Protein AF-A0A9D7E9J9-F1 (afdb_monomer_lite)

Foldseek 3Di:
DCAPAEECEAFAEDLGQNQAHNAYNEYFAEHNGHEPDYHAYCEYFHEHNGYDHHHVDYTDWHDDVTQDADEDVDPDDPDNYHYPFFDADDPPGFRKDKDKWKDWAAQDAQDKDWTWPPDAPVFWPDKWKWWDQDPPDDTHGAPDDPDFQCHWDWDDDRTTIMIGRHHPGNNSRRRTMMIMMTMGGD

pLDDT: mean 93.89, std 7.76, range [50.25, 98.62]

Sequence (186 aa):
MGNTTGTNNTCVGAGAGYNNGAGANNTFIGHSAGNTAVGLTNATAIGYQAQVTASNSMALGGAGANAVNVGIGTSAPQAELEVNGFTMLGSDAPRIKMKKLTGTTAAADGGFSSVPHGLAMAKILAVSVLVEASAGNNWIPPNFSWVAGWQYTYTLNNANITVYNLPGVSAGVLSKPIKILVTYEE

Structure (mmCIF, N/CA/C/O backbone):
data_AF-A0A9D7E9J9-F1
#
_entry.id   AF-A0A9D7E9J9-F1
#
loop_
_atom_site.group_PDB
_atom_site.id
_atom_site.type_symbol
_atom_site.label_atom_id
_atom_site.label_alt_id
_atom_site.label_comp_id
_atom_site.label_asym_id
_atom_site.label_entity_id
_atom_site.label_seq_id
_atom_site.pdbx_PDB_ins_code
_atom_site.Cartn_x
_atom_site.Cartn_y
_atom_site.Cartn_z
_atom_site.occupancy
_atom_site.B_iso_or_equiv
_atom_site.auth_seq_id
_atom_site.auth_comp_id
_atom_site.auth_asym_id
_atom_site.auth_atom_id
_atom_site.pdbx_PDB_model_num
ATOM 1 N N . MET A 1 1 ? 18.053 9.743 -34.863 1.00 50.25 1 MET A N 1
ATOM 2 C CA . MET A 1 1 ? 18.043 8.561 -33.971 1.00 50.25 1 MET A CA 1
ATOM 3 C C . MET A 1 1 ? 19.490 8.143 -33.749 1.00 50.25 1 MET A C 1
ATOM 5 O O . MET A 1 1 ? 20.218 8.095 -34.730 1.00 50.25 1 MET A O 1
ATOM 9 N N . GLY A 1 2 ? 19.921 7.931 -32.502 1.00 52.25 2 GLY A N 1
ATOM 10 C CA . GLY A 1 2 ? 21.328 7.710 -32.119 1.00 52.25 2 GLY A CA 1
ATOM 11 C C . GLY A 1 2 ? 21.701 6.246 -31.848 1.00 52.25 2 GLY A C 1
ATOM 12 O O . GLY A 1 2 ? 22.427 5.971 -30.899 1.00 52.25 2 GLY A O 1
ATOM 13 N N . ASN A 1 3 ? 21.191 5.296 -32.643 1.00 54.12 3 ASN A N 1
ATOM 14 C CA . ASN A 1 3 ? 21.556 3.876 -32.537 1.00 54.12 3 ASN A CA 1
ATOM 15 C C . ASN A 1 3 ? 22.762 3.563 -33.438 1.00 54.12 3 ASN A C 1
ATOM 17 O O . ASN A 1 3 ? 22.615 2.909 -34.466 1.00 54.12 3 ASN A O 1
ATOM 21 N N . THR A 1 4 ? 23.932 4.125 -33.131 1.00 58.88 4 THR A N 1
ATOM 22 C CA . THR A 1 4 ? 25.089 4.064 -34.041 1.00 58.88 4 THR A CA 1
ATOM 23 C C . THR A 1 4 ? 25.884 2.759 -33.943 1.00 58.88 4 THR A C 1
ATOM 25 O O . THR A 1 4 ? 26.551 2.410 -34.912 1.00 58.88 4 THR A O 1
ATOM 28 N N . THR A 1 5 ? 25.787 2.010 -32.834 1.00 69.69 5 THR A N 1
ATOM 29 C CA . THR A 1 5 ? 26.463 0.701 -32.663 1.00 69.69 5 THR A CA 1
ATOM 30 C C . THR A 1 5 ? 25.671 -0.348 -31.862 1.00 69.69 5 THR A C 1
ATOM 32 O O . THR A 1 5 ? 26.064 -1.512 -31.835 1.00 69.69 5 THR A O 1
ATOM 35 N N . GLY A 1 6 ? 24.562 0.030 -31.219 1.00 72.19 6 GLY A N 1
ATOM 36 C CA . GLY A 1 6 ? 23.707 -0.864 -30.435 1.00 72.19 6 GLY A CA 1
ATOM 37 C C . GLY A 1 6 ? 22.800 -1.781 -31.269 1.00 72.19 6 GLY A C 1
ATOM 38 O O . GLY A 1 6 ? 22.341 -1.418 -32.355 1.00 72.19 6 GLY A O 1
ATOM 39 N N . THR A 1 7 ? 22.489 -2.968 -30.741 1.00 85.25 7 THR A N 1
ATOM 40 C CA . THR A 1 7 ? 21.627 -3.970 -31.401 1.00 85.25 7 THR A CA 1
ATOM 41 C C . THR A 1 7 ? 20.330 -4.216 -30.621 1.00 85.25 7 THR A C 1
ATOM 43 O O . THR A 1 7 ? 20.279 -4.044 -29.405 1.00 85.25 7 THR A O 1
ATOM 46 N N . ASN A 1 8 ? 19.262 -4.613 -31.324 1.00 91.75 8 ASN A N 1
ATOM 47 C CA . ASN A 1 8 ? 17.967 -5.017 -30.748 1.00 91.75 8 ASN A CA 1
ATOM 48 C C . ASN A 1 8 ? 17.259 -3.951 -29.887 1.00 91.75 8 ASN A C 1
ATOM 50 O O . ASN A 1 8 ? 16.643 -4.277 -28.875 1.00 91.75 8 ASN A O 1
ATOM 54 N N . ASN A 1 9 ? 17.339 -2.676 -30.276 1.00 92.50 9 ASN A N 1
ATOM 55 C CA . ASN A 1 9 ? 16.667 -1.585 -29.566 1.00 92.50 9 ASN A CA 1
ATOM 56 C C . ASN A 1 9 ? 15.379 -1.154 -30.280 1.00 92.50 9 ASN A C 1
ATOM 58 O O . ASN A 1 9 ? 15.352 -1.066 -31.507 1.00 92.50 9 ASN A O 1
ATOM 62 N N . THR A 1 10 ? 14.342 -0.807 -29.518 1.00 94.19 10 THR A N 1
ATOM 63 C CA . THR A 1 10 ? 13.118 -0.168 -30.028 1.00 94.19 10 THR A CA 1
ATOM 64 C C . THR A 1 10 ? 13.078 1.285 -29.571 1.00 94.19 10 THR A C 1
ATOM 66 O O . THR A 1 10 ? 13.058 1.539 -28.372 1.00 94.19 10 THR A O 1
ATOM 69 N N . CYS A 1 11 ? 13.040 2.240 -30.505 1.00 94.06 11 CYS A N 1
ATOM 70 C CA . CYS A 1 11 ? 13.000 3.675 -30.198 1.00 94.06 11 CYS A CA 1
ATOM 71 C C . CYS A 1 11 ? 11.845 4.354 -30.944 1.00 94.06 11 CYS A C 1
ATOM 73 O O . CYS A 1 11 ? 11.870 4.445 -32.170 1.00 94.06 11 CYS A O 1
ATOM 75 N N . VAL A 1 12 ? 10.849 4.860 -30.215 1.00 95.69 12 VAL A N 1
ATOM 76 C CA . VAL A 1 12 ? 9.654 5.508 -30.776 1.00 95.69 12 VAL A CA 1
ATOM 77 C C . VAL A 1 12 ? 9.448 6.873 -30.125 1.00 95.69 12 VAL A C 1
ATOM 79 O O . VAL A 1 12 ? 9.244 6.967 -28.921 1.00 95.69 12 VAL A O 1
ATOM 82 N N . GLY A 1 13 ? 9.465 7.939 -30.928 1.00 95.88 13 GLY A N 1
ATOM 83 C CA . GLY A 1 13 ? 9.315 9.326 -30.473 1.00 95.88 13 GLY A CA 1
ATOM 84 C C . GLY A 1 13 ? 10.498 10.213 -30.866 1.00 95.88 13 GLY A C 1
ATOM 85 O O . GLY A 1 13 ? 11.616 9.746 -31.083 1.00 95.88 13 GLY A O 1
ATOM 86 N N . ALA A 1 14 ? 10.262 11.521 -30.984 1.00 94.31 14 ALA A N 1
ATOM 87 C CA . ALA A 1 14 ? 11.326 12.475 -31.294 1.00 94.31 14 ALA A CA 1
ATOM 88 C C . ALA A 1 14 ? 12.360 12.515 -30.157 1.00 94.31 14 ALA A C 1
ATOM 90 O O . ALA A 1 14 ? 11.991 12.669 -28.998 1.00 94.31 14 ALA A O 1
ATOM 91 N N . GLY A 1 15 ? 13.645 12.354 -30.484 1.00 90.81 15 GLY A N 1
ATOM 92 C CA . GLY A 1 15 ? 14.729 12.295 -29.494 1.00 90.81 15 GLY A CA 1
ATOM 93 C C . GLY A 1 15 ? 14.834 10.972 -28.723 1.00 90.81 15 GLY A C 1
ATOM 94 O O . GLY A 1 15 ? 15.752 10.829 -27.917 1.00 90.81 15 GLY A O 1
ATOM 95 N N . ALA A 1 16 ? 13.953 9.995 -28.979 1.00 94.12 16 ALA A N 1
ATOM 96 C CA . ALA A 1 16 ? 13.983 8.723 -28.268 1.00 94.12 16 ALA A CA 1
ATOM 97 C C . ALA A 1 16 ? 15.290 7.952 -28.534 1.00 94.12 16 ALA A C 1
ATOM 99 O O . ALA A 1 16 ? 15.714 7.802 -29.686 1.00 94.12 16 ALA A O 1
ATOM 100 N N . GLY A 1 17 ? 15.943 7.478 -27.470 1.00 89.81 17 GLY A N 1
ATOM 101 C CA . GLY A 1 17 ? 17.186 6.702 -27.546 1.00 89.81 17 GLY A CA 1
ATOM 102 C C . GLY A 1 17 ? 18.394 7.458 -28.110 1.00 89.81 17 GLY A C 1
ATOM 103 O O . GLY A 1 17 ? 19.331 6.827 -28.596 1.00 89.81 17 GLY A O 1
ATOM 104 N N . TYR A 1 18 ? 18.388 8.796 -28.087 1.00 87.94 18 TYR A N 1
ATOM 105 C CA . TYR A 1 18 ? 19.481 9.611 -28.636 1.00 87.94 18 TYR A CA 1
ATOM 106 C C . TYR A 1 18 ? 20.851 9.295 -28.003 1.00 87.94 18 TYR A C 1
ATOM 108 O O . TYR A 1 18 ? 21.843 9.217 -28.722 1.00 87.94 18 TYR A O 1
ATOM 116 N N . ASN A 1 19 ? 20.890 9.025 -26.694 1.00 84.19 19 ASN A N 1
ATOM 117 C CA . ASN A 1 19 ? 22.111 8.721 -25.932 1.00 84.19 19 ASN A CA 1
ATOM 118 C C . ASN A 1 19 ? 22.405 7.212 -25.793 1.00 84.19 19 ASN A C 1
ATOM 120 O O . ASN A 1 19 ? 23.216 6.811 -24.956 1.00 84.19 19 ASN A O 1
ATOM 124 N N . ASN A 1 20 ? 21.754 6.345 -26.577 1.00 84.75 20 ASN A N 1
ATOM 125 C CA . ASN A 1 20 ? 21.886 4.897 -26.392 1.00 84.75 20 ASN A CA 1
ATOM 126 C C . ASN A 1 20 ? 23.300 4.375 -26.721 1.00 84.75 20 ASN A C 1
ATOM 128 O O . ASN A 1 20 ? 23.803 3.476 -26.043 1.00 84.75 20 ASN A O 1
ATOM 132 N N . GLY A 1 21 ? 23.964 4.956 -27.728 1.00 85.94 21 GLY A N 1
ATOM 133 C CA . GLY A 1 21 ? 25.303 4.550 -28.165 1.00 85.94 21 GLY A CA 1
ATOM 134 C C . GLY A 1 21 ? 25.371 3.060 -28.524 1.00 85.94 21 GLY A C 1
ATOM 135 O O . GLY A 1 21 ? 24.647 2.607 -29.412 1.00 85.94 21 GLY A O 1
ATOM 136 N N . ALA A 1 22 ? 26.222 2.312 -27.810 1.00 86.62 22 ALA A N 1
ATOM 137 C CA . ALA A 1 22 ? 26.406 0.861 -27.952 1.00 86.62 22 ALA A CA 1
ATOM 138 C C . ALA A 1 22 ? 25.425 0.001 -27.121 1.00 86.62 22 ALA A C 1
ATOM 140 O O . ALA A 1 22 ? 25.595 -1.214 -27.052 1.00 86.62 22 ALA A O 1
ATOM 141 N N . GLY A 1 23 ? 24.427 0.602 -26.462 1.00 90.00 23 GLY A N 1
ATOM 142 C CA . GLY A 1 23 ? 23.453 -0.122 -25.639 1.00 90.00 23 GLY A CA 1
ATOM 143 C C . GLY A 1 23 ? 22.615 -1.112 -26.450 1.00 90.00 23 GLY A C 1
ATOM 144 O O . GLY A 1 23 ? 22.362 -0.888 -27.636 1.00 90.00 23 GLY A O 1
ATOM 145 N N . ALA A 1 24 ? 22.172 -2.202 -25.828 1.00 92.81 24 ALA A N 1
ATOM 146 C CA . ALA A 1 24 ? 21.477 -3.285 -26.524 1.00 92.81 24 ALA A CA 1
ATOM 147 C C . ALA A 1 24 ? 20.269 -3.816 -25.748 1.00 92.81 24 ALA A C 1
ATOM 149 O O . ALA A 1 24 ? 20.276 -3.857 -24.518 1.00 92.81 24 ALA A O 1
ATOM 150 N N . ASN A 1 25 ? 19.264 -4.307 -26.475 1.00 95.12 25 ASN A N 1
ATOM 151 C CA . ASN A 1 25 ? 18.025 -4.853 -25.908 1.00 95.12 25 ASN A CA 1
ATOM 152 C C . ASN A 1 25 ? 17.221 -3.820 -25.089 1.00 95.12 25 ASN A C 1
ATOM 154 O O . ASN A 1 25 ? 16.643 -4.158 -24.057 1.00 95.12 25 ASN A O 1
ATOM 158 N N . ASN A 1 26 ? 17.211 -2.554 -25.518 1.00 95.44 26 ASN A N 1
ATOM 159 C CA . ASN A 1 26 ? 16.510 -1.467 -24.833 1.00 95.44 26 ASN A CA 1
ATOM 160 C C . ASN A 1 26 ? 15.199 -1.079 -25.533 1.00 95.44 26 ASN A C 1
ATOM 162 O O . ASN A 1 26 ? 15.076 -1.171 -26.756 1.00 95.44 26 ASN A O 1
ATOM 166 N N . THR A 1 27 ? 14.232 -0.575 -24.765 1.00 96.62 27 THR A N 1
ATOM 167 C CA . THR A 1 27 ? 12.957 -0.051 -25.287 1.00 96.62 27 THR A CA 1
ATOM 168 C C . THR A 1 27 ? 12.735 1.382 -24.819 1.00 96.62 27 THR A C 1
ATOM 170 O O . THR A 1 27 ? 12.596 1.631 -23.628 1.00 96.62 27 THR A O 1
ATOM 173 N N . PHE A 1 28 ? 12.655 2.333 -25.747 1.00 96.75 28 PHE A N 1
ATOM 174 C CA . PHE A 1 28 ? 12.436 3.750 -25.465 1.00 96.75 28 PHE A CA 1
ATOM 175 C C . PHE A 1 28 ? 11.224 4.270 -26.238 1.00 96.75 28 PHE A C 1
ATOM 177 O O . PHE A 1 28 ? 11.248 4.337 -27.466 1.00 96.75 28 PHE A O 1
ATOM 184 N N . ILE A 1 29 ? 10.158 4.640 -25.530 1.00 97.44 29 ILE A N 1
ATOM 185 C CA . ILE A 1 29 ? 8.890 5.074 -26.132 1.00 97.44 29 ILE A CA 1
ATOM 186 C C . ILE A 1 29 ? 8.459 6.401 -25.505 1.00 97.44 29 ILE A C 1
ATOM 188 O O . ILE A 1 29 ? 8.103 6.447 -24.335 1.00 97.44 29 ILE A O 1
ATOM 192 N N . GLY A 1 30 ? 8.457 7.479 -26.286 1.00 97.25 30 GLY A N 1
ATOM 193 C CA . GLY A 1 30 ? 8.076 8.829 -25.863 1.00 97.25 30 GLY A CA 1
ATOM 194 C C . GLY A 1 30 ? 9.026 9.902 -26.398 1.00 97.25 30 GLY A C 1
ATOM 195 O O . GLY A 1 30 ? 10.174 9.627 -26.747 1.00 97.25 30 GLY A O 1
ATOM 196 N N . HIS A 1 31 ? 8.560 11.153 -26.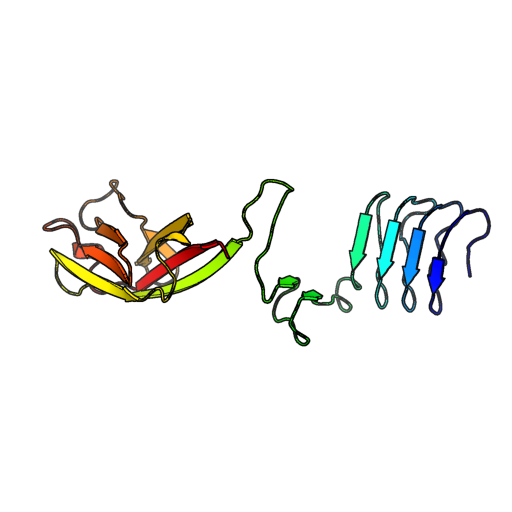477 1.00 96.19 31 HIS A N 1
ATOM 197 C CA . HIS A 1 31 ? 9.444 12.267 -26.828 1.00 96.19 31 HIS A CA 1
ATOM 198 C C . HIS A 1 31 ? 10.535 12.419 -25.759 1.00 96.19 31 HIS A C 1
ATOM 200 O O . HIS A 1 31 ? 10.232 12.551 -24.572 1.00 96.19 31 HIS A O 1
ATOM 206 N N . SER A 1 32 ? 11.793 12.411 -26.201 1.00 94.81 32 SER A N 1
ATOM 207 C CA . SER A 1 32 ? 12.996 12.445 -25.364 1.00 94.81 32 SER A CA 1
ATOM 208 C C . SER A 1 32 ? 13.072 11.320 -24.318 1.00 94.81 32 SER A C 1
ATOM 210 O O . SER A 1 32 ? 13.733 11.478 -23.295 1.00 94.81 32 SER A O 1
ATOM 212 N N . ALA A 1 33 ? 12.406 10.182 -24.560 1.00 96.44 33 ALA A N 1
ATOM 213 C CA . ALA A 1 33 ? 12.561 8.985 -23.736 1.00 96.44 33 ALA A CA 1
ATOM 214 C C . ALA A 1 33 ? 13.908 8.299 -24.015 1.00 96.44 33 ALA A C 1
ATOM 216 O O . ALA A 1 33 ? 14.339 8.200 -25.165 1.00 96.44 33 ALA A O 1
ATOM 217 N N . GLY A 1 34 ? 14.586 7.779 -23.002 1.00 93.62 34 GLY A N 1
ATOM 218 C CA . GLY A 1 34 ? 15.883 7.150 -23.222 1.00 93.62 34 GLY A CA 1
ATOM 219 C C . GLY A 1 34 ? 16.635 6.845 -21.945 1.00 93.62 34 GLY A C 1
ATOM 220 O O . GLY A 1 34 ? 16.054 6.493 -20.924 1.00 93.62 34 GLY A O 1
ATOM 221 N N . ASN A 1 35 ? 17.949 6.987 -22.026 1.00 86.81 35 ASN A N 1
ATOM 222 C CA . ASN A 1 35 ? 18.902 6.703 -20.971 1.00 86.81 35 ASN A CA 1
ATOM 223 C C . ASN A 1 35 ? 19.832 7.896 -20.714 1.00 86.81 35 ASN A C 1
ATOM 225 O O . ASN A 1 35 ? 20.170 8.644 -21.634 1.00 86.81 35 ASN A O 1
ATOM 229 N N . THR A 1 36 ? 20.280 8.047 -19.467 1.00 82.81 36 THR A N 1
ATOM 230 C CA . THR A 1 36 ? 21.290 9.055 -19.085 1.00 82.81 36 THR A CA 1
ATOM 231 C C . THR A 1 36 ? 22.725 8.539 -19.192 1.00 82.81 36 THR A C 1
ATOM 233 O O . THR A 1 36 ? 23.641 9.332 -19.391 1.00 82.81 36 THR A O 1
ATOM 236 N N . ALA A 1 37 ? 22.934 7.225 -19.078 1.00 80.50 37 ALA A N 1
ATOM 237 C CA . ALA A 1 37 ? 24.239 6.573 -19.179 1.00 80.50 37 ALA A CA 1
ATOM 238 C C . ALA A 1 37 ? 24.379 5.844 -20.522 1.00 80.50 37 ALA A C 1
ATOM 240 O O . ALA A 1 37 ? 23.482 5.098 -20.901 1.00 80.50 37 ALA A O 1
ATOM 241 N N . VAL A 1 38 ? 25.491 6.023 -21.238 1.00 81.75 38 VAL A N 1
ATOM 242 C CA . VAL A 1 38 ? 25.737 5.348 -22.528 1.00 81.75 38 VAL A CA 1
ATOM 243 C C . VAL A 1 38 ? 25.919 3.841 -22.313 1.00 81.75 38 VAL A C 1
ATOM 245 O O . VAL A 1 38 ? 26.596 3.432 -21.374 1.00 81.75 38 VAL A O 1
ATOM 248 N N . GLY A 1 39 ? 25.358 3.008 -23.197 1.00 85.88 39 GLY A N 1
ATOM 249 C CA . GLY A 1 39 ? 25.648 1.569 -23.197 1.00 85.88 39 GLY A CA 1
ATOM 250 C C . GLY A 1 39 ? 24.827 0.713 -22.227 1.00 85.88 39 GLY A C 1
ATOM 251 O O . GLY A 1 39 ? 25.243 -0.402 -21.921 1.00 85.88 39 GLY A O 1
ATOM 252 N N . LEU A 1 40 ? 23.675 1.190 -21.739 1.00 92.81 40 LEU A N 1
ATOM 253 C CA . LEU A 1 40 ? 22.781 0.355 -20.924 1.00 92.81 40 LEU A CA 1
ATOM 254 C C . LEU A 1 40 ? 22.261 -0.850 -21.715 1.00 92.81 40 LEU A C 1
ATOM 256 O O . LEU A 1 40 ? 22.157 -0.807 -22.944 1.00 92.81 40 LEU A O 1
ATOM 260 N N . THR A 1 41 ? 21.911 -1.916 -21.000 1.00 94.44 41 THR A N 1
ATOM 261 C CA . THR A 1 41 ? 21.312 -3.117 -21.592 1.00 94.44 41 THR A CA 1
ATOM 262 C C . THR A 1 41 ? 20.074 -3.556 -20.828 1.00 94.44 41 THR A C 1
ATOM 264 O O . THR A 1 41 ? 20.003 -3.381 -19.610 1.00 94.44 41 THR A O 1
ATOM 267 N N . ASN A 1 42 ? 19.097 -4.134 -21.530 1.00 96.31 42 ASN A N 1
ATOM 268 C CA . ASN A 1 42 ? 17.829 -4.557 -20.927 1.00 96.31 42 ASN A CA 1
ATOM 269 C C . ASN A 1 42 ? 17.154 -3.416 -20.135 1.00 96.31 42 ASN A C 1
ATOM 271 O O . ASN A 1 42 ? 16.723 -3.584 -18.993 1.00 96.31 42 ASN A O 1
ATOM 275 N N . ALA A 1 43 ? 17.160 -2.215 -20.710 1.00 96.75 43 ALA A N 1
ATOM 276 C CA . ALA A 1 43 ? 16.653 -1.007 -20.085 1.00 96.75 43 ALA A CA 1
ATOM 277 C C . ALA A 1 43 ? 15.419 -0.501 -20.840 1.00 96.75 43 ALA A C 1
ATOM 279 O O . ALA A 1 43 ? 15.415 -0.417 -22.069 1.00 96.75 43 ALA A O 1
ATOM 280 N N . THR A 1 44 ? 14.360 -0.154 -20.111 1.00 97.12 44 THR A N 1
ATOM 281 C CA . THR A 1 44 ? 13.114 0.340 -20.710 1.00 97.12 44 THR A CA 1
ATOM 282 C C . THR A 1 44 ? 12.745 1.712 -20.159 1.00 97.12 44 THR A C 1
ATOM 284 O O . THR A 1 44 ? 12.734 1.905 -18.951 1.00 97.12 44 THR A O 1
ATOM 287 N N . ALA A 1 45 ? 12.417 2.665 -21.027 1.00 97.50 45 ALA A N 1
ATOM 288 C CA . ALA A 1 45 ? 11.872 3.963 -20.647 1.00 97.50 45 ALA A CA 1
ATOM 289 C C . ALA A 1 45 ? 10.619 4.261 -21.476 1.00 97.50 45 ALA A C 1
ATOM 291 O O . ALA A 1 45 ? 10.681 4.323 -22.705 1.00 97.50 45 ALA A O 1
ATOM 292 N N . ILE A 1 46 ? 9.475 4.437 -20.816 1.00 97.88 46 ILE A N 1
ATOM 293 C CA . ILE A 1 46 ? 8.185 4.676 -21.476 1.00 97.88 46 ILE A CA 1
ATOM 294 C C . ILE A 1 46 ? 7.558 5.943 -20.894 1.00 97.88 46 ILE A C 1
ATOM 296 O O . ILE A 1 46 ? 7.281 5.991 -19.703 1.00 97.88 46 ILE A O 1
ATOM 300 N N . GLY A 1 47 ? 7.314 6.959 -21.722 1.00 97.56 47 GLY A N 1
ATOM 301 C CA . GLY A 1 47 ? 6.704 8.238 -21.347 1.00 97.56 47 GLY A CA 1
ATOM 302 C C . GLY A 1 47 ? 7.483 9.460 -21.850 1.00 97.56 47 GLY A C 1
ATOM 303 O O . GLY A 1 47 ? 8.637 9.365 -22.265 1.00 97.56 47 GLY A O 1
ATOM 304 N N . TYR A 1 48 ? 6.848 10.635 -21.820 1.00 97.31 48 TYR A N 1
ATOM 305 C CA . TYR A 1 48 ? 7.511 11.910 -22.123 1.00 97.31 48 TYR A CA 1
ATOM 306 C C . TYR A 1 48 ? 8.668 12.161 -21.147 1.00 97.31 48 TYR A C 1
ATOM 308 O O . TYR A 1 48 ? 8.462 12.163 -19.936 1.00 97.31 48 TYR A O 1
ATOM 316 N N . GLN A 1 49 ? 9.877 12.362 -21.683 1.00 96.31 49 GLN A N 1
ATOM 317 C CA . GLN A 1 49 ? 11.118 12.528 -20.914 1.00 96.31 49 GLN A CA 1
ATOM 318 C C . GLN A 1 49 ? 11.418 11.395 -19.910 1.00 96.31 49 GLN A C 1
ATOM 320 O O . GLN A 1 49 ? 12.126 11.619 -18.925 1.00 96.31 49 GLN A O 1
ATOM 325 N N . ALA A 1 50 ? 10.903 10.182 -20.137 1.00 97.31 50 ALA A N 1
ATOM 326 C CA . ALA A 1 50 ? 11.245 9.030 -19.309 1.00 97.31 50 ALA A CA 1
ATOM 327 C C . ALA A 1 50 ? 12.727 8.669 -19.474 1.00 97.31 50 ALA A C 1
ATOM 329 O O . ALA A 1 50 ? 13.200 8.481 -20.596 1.00 97.31 50 ALA A O 1
ATOM 330 N N . GLN A 1 51 ? 13.468 8.569 -18.369 1.00 95.88 51 GLN A N 1
ATOM 331 C CA . GLN A 1 51 ? 14.911 8.323 -18.389 1.00 95.88 51 GLN A CA 1
ATOM 332 C C . GLN A 1 51 ? 15.285 7.159 -17.474 1.00 95.88 51 GLN A C 1
ATOM 334 O O . GLN A 1 51 ? 15.099 7.229 -16.262 1.00 95.88 51 GLN A O 1
ATOM 339 N N . VAL A 1 52 ? 15.847 6.098 -18.054 1.00 95.75 52 VAL A N 1
ATOM 340 C CA . VAL A 1 52 ? 16.385 4.952 -17.312 1.00 95.75 52 VAL A CA 1
ATOM 341 C C . VAL A 1 52 ? 17.890 5.112 -17.094 1.00 95.75 52 VAL A C 1
ATOM 343 O O . VAL A 1 52 ? 18.628 5.529 -17.988 1.00 95.75 52 VAL A O 1
ATOM 346 N N . THR A 1 53 ? 18.361 4.810 -15.887 1.00 94.62 53 THR A N 1
ATOM 347 C CA . THR A 1 53 ? 19.737 5.120 -15.457 1.00 94.62 53 THR A CA 1
ATOM 348 C C . THR A 1 53 ? 20.603 3.881 -15.216 1.00 94.62 53 THR A C 1
ATOM 350 O O . THR A 1 53 ? 21.797 4.015 -14.962 1.00 94.62 53 THR A O 1
ATOM 353 N N . ALA A 1 54 ? 20.032 2.677 -15.324 1.00 95.75 54 ALA A N 1
ATOM 354 C CA . ALA A 1 54 ? 20.718 1.408 -15.093 1.00 95.75 54 ALA A CA 1
ATOM 355 C C . ALA A 1 54 ? 20.211 0.301 -16.032 1.00 95.75 54 ALA A C 1
ATOM 357 O O . ALA A 1 54 ? 19.084 0.357 -16.526 1.00 95.75 54 ALA A O 1
ATOM 358 N N . SER A 1 55 ? 21.049 -0.712 -16.258 1.00 96.19 55 SER A N 1
ATOM 359 C CA . SER A 1 55 ? 20.667 -1.943 -16.961 1.00 96.19 55 SER A CA 1
ATOM 360 C C . SER A 1 55 ? 19.681 -2.766 -16.127 1.00 96.19 55 SER A C 1
ATOM 362 O O . SER A 1 55 ? 19.707 -2.686 -14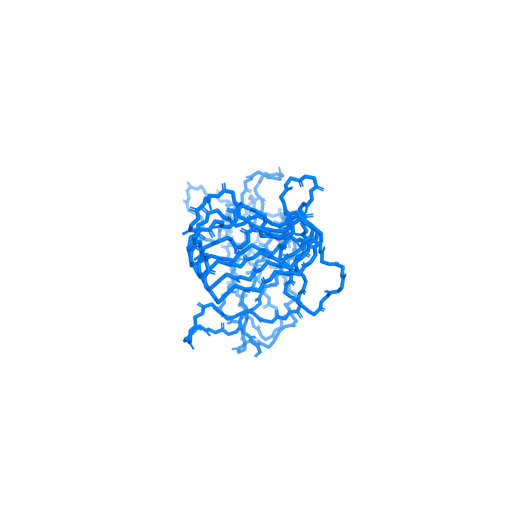.900 1.00 96.19 55 SER A O 1
ATOM 364 N N . ASN A 1 56 ? 18.867 -3.603 -16.775 1.00 97.31 56 ASN A N 1
ATOM 365 C CA . ASN A 1 56 ? 17.834 -4.433 -16.128 1.00 97.31 56 ASN A CA 1
ATOM 366 C C . ASN A 1 56 ? 16.787 -3.628 -15.340 1.00 97.31 56 ASN A C 1
ATOM 368 O O . ASN A 1 56 ? 16.263 -4.099 -14.332 1.00 97.31 56 ASN A O 1
ATOM 372 N N . SER A 1 57 ? 16.493 -2.415 -15.800 1.00 97.38 57 SER A N 1
ATOM 373 C CA . SER A 1 57 ? 15.588 -1.488 -15.123 1.00 97.38 57 SER A CA 1
ATOM 374 C C . SER A 1 57 ? 14.551 -0.932 -16.086 1.00 97.38 57 SER A C 1
ATOM 376 O O . SER A 1 57 ? 14.788 -0.797 -17.289 1.00 97.38 57 SER A O 1
ATOM 378 N N . MET A 1 58 ? 13.399 -0.557 -15.539 1.00 97.31 58 MET A N 1
ATOM 379 C CA . MET A 1 58 ? 12.334 0.118 -16.269 1.00 97.31 58 MET A CA 1
ATOM 380 C C . MET A 1 58 ? 11.984 1.442 -15.585 1.00 97.31 58 MET A C 1
ATOM 382 O O . MET A 1 58 ? 11.817 1.482 -14.370 1.00 97.31 58 MET A O 1
ATOM 386 N N . ALA A 1 59 ? 11.843 2.506 -16.374 1.00 96.75 59 ALA A N 1
ATOM 387 C CA . ALA A 1 59 ? 11.275 3.788 -15.973 1.00 96.75 59 ALA A CA 1
ATOM 388 C C . ALA A 1 59 ? 9.933 4.004 -16.695 1.00 96.75 59 ALA A C 1
ATOM 390 O O . ALA A 1 59 ? 9.862 3.935 -17.926 1.00 96.75 59 ALA A O 1
ATOM 391 N N . LEU A 1 60 ? 8.872 4.264 -15.931 1.00 96.25 60 LEU A N 1
ATOM 392 C CA . LEU A 1 60 ? 7.525 4.540 -16.435 1.00 96.25 60 LEU A CA 1
ATOM 393 C C . LEU A 1 60 ? 7.168 5.997 -16.111 1.00 96.25 60 LEU A C 1
ATOM 395 O O . LEU A 1 60 ? 6.792 6.311 -14.988 1.00 96.25 60 LEU A O 1
ATOM 399 N N . GLY A 1 61 ? 7.315 6.874 -17.105 1.00 96.38 61 GLY A N 1
ATOM 400 C CA . GLY A 1 61 ? 7.172 8.325 -16.992 1.00 96.38 61 GLY A CA 1
ATOM 401 C C . GLY A 1 61 ? 8.487 9.081 -16.819 1.00 96.38 61 GLY A C 1
ATOM 402 O O . GLY A 1 61 ? 9.550 8.488 -16.624 1.00 96.38 61 GLY A O 1
ATOM 403 N N . GLY A 1 62 ? 8.406 10.410 -16.932 1.00 95.56 62 GLY A N 1
ATOM 404 C CA . GLY A 1 62 ? 9.503 11.316 -16.596 1.00 95.56 62 GLY A CA 1
ATOM 405 C C . GLY A 1 62 ? 9.701 11.450 -15.083 1.00 95.56 62 GLY A C 1
ATOM 406 O O . GLY A 1 62 ? 9.017 10.814 -14.288 1.00 95.56 62 GLY A O 1
ATOM 407 N N . ALA A 1 63 ? 10.643 12.301 -14.679 1.00 93.19 63 ALA A N 1
ATOM 408 C CA . ALA A 1 63 ? 10.894 12.656 -13.280 1.00 93.19 63 ALA A CA 1
ATOM 409 C C . ALA A 1 63 ? 10.737 14.172 -13.061 1.00 93.19 63 ALA A C 1
ATOM 411 O O . ALA A 1 63 ? 10.671 14.950 -14.018 1.00 93.19 63 ALA A O 1
ATOM 412 N N . GLY A 1 64 ? 10.690 14.610 -11.799 1.00 93.69 64 GLY A N 1
ATOM 413 C CA . GLY A 1 64 ? 10.546 16.026 -11.447 1.00 93.69 64 GLY A CA 1
ATOM 414 C C . GLY A 1 64 ? 9.236 16.613 -11.978 1.00 93.69 64 GLY A C 1
ATOM 415 O O . GLY A 1 64 ? 8.170 16.053 -11.745 1.00 93.69 64 GLY A O 1
ATOM 416 N N . ALA A 1 65 ? 9.310 17.713 -12.732 1.00 95.06 65 ALA A N 1
ATOM 417 C CA . ALA A 1 65 ? 8.130 18.354 -13.327 1.00 95.06 65 ALA A CA 1
ATOM 418 C C . ALA A 1 65 ? 7.370 17.463 -14.331 1.00 95.06 65 ALA A C 1
ATOM 420 O O . ALA A 1 65 ? 6.218 17.747 -14.643 1.00 95.06 65 ALA A O 1
ATOM 421 N N . ASN A 1 66 ? 8.005 16.393 -14.823 1.00 94.88 66 ASN A N 1
ATOM 422 C CA . ASN A 1 66 ? 7.428 15.443 -15.777 1.00 94.88 66 ASN A CA 1
ATOM 423 C C . ASN A 1 66 ? 7.084 14.092 -15.132 1.00 94.88 66 ASN A C 1
ATOM 425 O O . ASN A 1 66 ? 6.890 13.110 -15.853 1.00 94.88 66 ASN A O 1
ATOM 429 N N . ALA A 1 67 ? 7.069 14.019 -13.796 1.00 95.69 67 ALA A N 1
ATOM 430 C CA . ALA A 1 67 ? 6.622 12.831 -13.079 1.00 95.69 67 ALA A CA 1
ATOM 431 C C . ALA A 1 67 ? 5.185 12.471 -13.474 1.00 95.69 67 ALA A C 1
ATOM 433 O O . ALA A 1 67 ? 4.345 13.349 -13.684 1.00 95.69 67 ALA A O 1
ATOM 434 N N . VAL A 1 68 ? 4.910 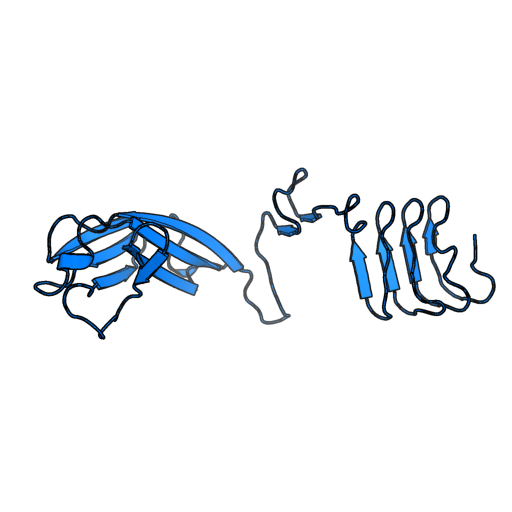11.173 -13.584 1.00 96.00 68 VAL A N 1
ATOM 435 C CA . VAL A 1 68 ? 3.576 10.656 -13.905 1.00 96.00 68 VAL A CA 1
ATOM 436 C C . VAL A 1 68 ? 3.116 9.706 -12.812 1.00 96.00 68 VAL A C 1
ATOM 438 O O . VAL A 1 68 ? 3.926 9.048 -12.164 1.00 96.00 68 VAL A O 1
ATOM 441 N N . ASN A 1 69 ? 1.802 9.591 -12.674 1.00 97.31 69 ASN A N 1
ATOM 442 C CA . ASN A 1 69 ? 1.175 8.570 -11.852 1.00 97.31 69 ASN A CA 1
ATOM 443 C C . ASN A 1 69 ? 0.776 7.382 -12.739 1.00 97.31 69 ASN A C 1
ATOM 445 O O . ASN A 1 69 ? 0.199 7.568 -13.814 1.00 97.31 69 ASN A O 1
ATOM 449 N N . VAL A 1 70 ? 1.049 6.160 -12.284 1.00 97.38 70 VAL A N 1
ATOM 450 C CA . VAL A 1 70 ? 0.695 4.914 -12.973 1.00 97.38 70 VAL A CA 1
ATOM 451 C C . VAL A 1 70 ? -0.576 4.337 -12.355 1.00 97.38 70 VAL A C 1
ATOM 453 O O . VAL A 1 70 ? -0.608 3.989 -11.176 1.00 97.38 70 VAL A O 1
ATOM 456 N N . GLY A 1 71 ? -1.631 4.222 -13.162 1.00 97.38 71 GLY A N 1
ATOM 457 C CA . GLY A 1 71 ? -2.913 3.650 -12.755 1.00 97.38 71 GLY A CA 1
ATOM 458 C C . GLY A 1 71 ? -3.151 2.268 -13.359 1.00 97.38 71 GLY A C 1
ATOM 459 O O . GLY A 1 71 ? -3.059 2.096 -14.572 1.00 97.38 71 GLY A O 1
ATOM 460 N N . ILE A 1 72 ? -3.514 1.289 -12.526 1.00 97.56 72 ILE A N 1
ATOM 461 C CA . ILE A 1 72 ? -4.041 -0.014 -12.955 1.00 97.56 72 ILE A CA 1
ATOM 462 C C . ILE A 1 72 ? -5.505 -0.091 -12.518 1.00 97.56 72 ILE A C 1
ATOM 464 O O . ILE A 1 72 ? -5.805 -0.089 -11.326 1.00 97.56 72 ILE A O 1
ATOM 468 N N . GLY A 1 73 ? -6.430 -0.131 -13.482 1.00 97.12 73 GLY A N 1
ATOM 469 C CA . GLY A 1 73 ? -7.873 -0.086 -13.201 1.00 97.12 73 GLY A CA 1
ATOM 470 C C . GLY A 1 73 ? -8.399 1.300 -12.792 1.00 97.12 73 GLY A C 1
ATOM 471 O O . GLY A 1 73 ? -9.511 1.407 -12.276 1.00 97.12 73 GLY A O 1
ATOM 472 N N . THR A 1 74 ? -7.610 2.357 -13.012 1.00 97.00 74 THR A N 1
ATOM 473 C CA . THR A 1 74 ? -7.994 3.766 -12.845 1.00 97.00 74 THR A CA 1
ATOM 474 C C . THR A 1 74 ? -7.336 4.603 -13.941 1.00 97.00 74 THR A C 1
ATOM 476 O O . THR A 1 74 ? -6.181 4.368 -14.292 1.00 97.00 74 THR A O 1
ATOM 479 N N . SER A 1 75 ? -8.065 5.567 -14.503 1.00 96.75 75 SER A N 1
ATOM 480 C CA . SER A 1 75 ? -7.543 6.496 -15.517 1.00 96.75 75 SER A CA 1
ATOM 481 C C . SER A 1 75 ? -7.052 7.822 -14.932 1.00 96.75 75 SER A C 1
ATOM 483 O O . SER A 1 75 ? -6.495 8.637 -15.661 1.00 96.75 75 SER A O 1
ATOM 485 N N . ALA A 1 76 ? -7.283 8.057 -13.638 1.00 97.19 76 ALA A N 1
ATOM 486 C CA . ALA A 1 76 ? -6.890 9.270 -12.926 1.00 97.19 76 ALA A CA 1
ATOM 487 C C . ALA A 1 76 ? -6.277 8.903 -11.558 1.00 97.19 76 ALA A C 1
ATOM 489 O O . ALA A 1 76 ? -6.879 9.188 -10.522 1.00 97.19 76 ALA A O 1
ATOM 490 N N . PRO A 1 77 ? -5.120 8.216 -11.547 1.00 97.94 77 PRO A N 1
ATOM 491 C CA . PRO A 1 77 ? -4.468 7.782 -10.314 1.00 97.94 77 PRO A CA 1
ATOM 492 C C . PRO A 1 77 ? -4.106 8.961 -9.390 1.00 97.94 77 PRO A C 1
ATOM 494 O O . PRO A 1 77 ? -3.538 9.966 -9.827 1.00 97.94 77 PRO A O 1
ATOM 497 N N . GLN A 1 78 ? -4.413 8.819 -8.099 1.00 96.44 78 GLN A N 1
ATOM 498 C CA . GLN A 1 78 ? -4.222 9.816 -7.035 1.00 96.44 78 GLN A CA 1
ATOM 499 C C . GLN A 1 78 ? -2.915 9.633 -6.246 1.00 96.44 78 GLN A C 1
ATOM 501 O O . GLN A 1 78 ? -2.601 10.435 -5.367 1.00 96.44 78 GLN A O 1
ATOM 506 N N . ALA A 1 79 ? -2.155 8.586 -6.559 1.00 96.38 79 ALA A N 1
ATOM 507 C CA . ALA A 1 79 ? -0.819 8.313 -6.045 1.00 96.38 79 ALA A CA 1
ATOM 508 C C . ALA A 1 79 ? 0.116 7.950 -7.207 1.00 96.38 79 ALA A C 1
ATOM 510 O O . ALA A 1 79 ? -0.358 7.591 -8.285 1.00 96.38 79 ALA A O 1
ATOM 511 N N . GLU A 1 80 ? 1.432 7.998 -6.978 1.00 96.00 80 GLU A N 1
ATOM 512 C CA . GLU A 1 80 ? 2.443 7.646 -7.993 1.00 96.00 80 GLU A CA 1
ATOM 513 C C . GLU A 1 80 ? 2.211 6.252 -8.593 1.00 96.00 80 GLU A C 1
ATOM 515 O O . GLU A 1 80 ? 2.358 6.059 -9.797 1.00 96.00 80 GLU A O 1
ATOM 520 N N . LEU A 1 81 ? 1.769 5.298 -7.770 1.00 96.88 81 LEU A N 1
ATOM 521 C CA . LEU A 1 81 ? 1.223 4.021 -8.214 1.00 96.88 81 LEU A CA 1
ATOM 522 C C . LEU A 1 81 ? -0.122 3.782 -7.531 1.00 96.88 81 LEU A C 1
ATOM 524 O O . LEU A 1 81 ? -0.195 3.669 -6.306 1.00 96.88 81 LEU A O 1
ATOM 528 N N . GLU A 1 82 ? -1.176 3.641 -8.329 1.00 97.75 82 GLU A N 1
ATOM 529 C CA . GLU A 1 82 ? -2.498 3.256 -7.850 1.00 97.75 82 GLU A CA 1
ATOM 530 C C . GLU A 1 82 ? -2.959 1.976 -8.542 1.00 97.75 82 GLU A C 1
ATOM 532 O O . GLU A 1 82 ? -3.168 1.928 -9.755 1.00 97.75 82 GLU A O 1
ATOM 537 N N . VAL A 1 83 ? -3.159 0.931 -7.743 1.00 97.31 83 VAL A N 1
ATOM 538 C CA . VAL A 1 83 ? -3.754 -0.328 -8.188 1.00 97.31 83 VAL A CA 1
ATOM 539 C C . VAL A 1 83 ? -5.167 -0.399 -7.625 1.00 97.31 83 VAL A C 1
ATOM 541 O O . VAL A 1 83 ? -5.365 -0.664 -6.438 1.00 97.31 83 VAL A O 1
ATOM 544 N N . ASN A 1 84 ? -6.172 -0.185 -8.475 1.00 95.06 84 ASN A N 1
ATOM 545 C CA . ASN A 1 84 ? -7.579 -0.330 -8.105 1.00 95.06 84 ASN A CA 1
ATOM 546 C C . ASN A 1 84 ? -8.010 -1.810 -8.153 1.00 95.06 84 ASN A C 1
ATOM 548 O O . ASN A 1 84 ? -8.947 -2.202 -8.842 1.00 95.06 84 ASN A O 1
ATOM 552 N N . GLY A 1 85 ? -7.275 -2.648 -7.423 1.00 96.06 85 GLY A N 1
ATOM 553 C CA . GLY A 1 85 ? -7.402 -4.103 -7.392 1.00 96.06 85 GLY A CA 1
ATOM 554 C C . GLY A 1 85 ? -6.582 -4.698 -6.246 1.00 96.06 85 GLY A C 1
ATOM 555 O O . GLY A 1 85 ? -6.198 -3.978 -5.325 1.00 96.06 85 GLY A O 1
ATOM 556 N N . PHE A 1 86 ? -6.334 -6.007 -6.296 1.00 97.19 86 PHE A N 1
ATOM 557 C CA . PHE A 1 86 ? -5.441 -6.702 -5.363 1.00 97.19 86 PHE A CA 1
ATOM 558 C C . PHE A 1 86 ? -4.023 -6.782 -5.933 1.00 97.19 86 PHE A C 1
ATOM 560 O O . PHE A 1 86 ? -3.851 -6.980 -7.137 1.00 97.19 86 PHE A O 1
ATOM 567 N N . THR A 1 87 ? -3.019 -6.689 -5.064 1.00 96.62 87 THR A N 1
ATOM 568 C CA . THR A 1 87 ? -1.599 -6.782 -5.422 1.00 96.62 87 THR A CA 1
ATOM 569 C C . THR A 1 87 ? -1.016 -8.106 -4.934 1.00 96.62 87 THR A C 1
ATOM 571 O O . THR A 1 87 ? -1.292 -8.528 -3.816 1.00 96.62 87 THR A O 1
ATOM 574 N N . MET A 1 88 ? -0.179 -8.743 -5.753 1.00 96.88 88 MET A N 1
ATOM 575 C CA . MET A 1 88 ? 0.559 -9.967 -5.427 1.00 96.88 88 MET A CA 1
ATOM 576 C C . MET A 1 88 ? 2.055 -9.695 -5.591 1.00 96.88 88 MET A C 1
ATOM 578 O O . MET A 1 88 ? 2.501 -9.344 -6.680 1.00 96.88 88 MET A O 1
ATOM 582 N N . LEU A 1 89 ? 2.821 -9.799 -4.503 1.00 94.69 89 LEU A N 1
ATOM 583 C CA . LEU A 1 89 ? 4.238 -9.414 -4.451 1.00 94.69 89 LEU A CA 1
ATOM 584 C C . LEU A 1 89 ? 5.148 -10.643 -4.321 1.00 94.69 89 LEU A C 1
ATOM 586 O O . LEU A 1 89 ? 5.847 -10.813 -3.326 1.00 94.69 89 LEU A O 1
ATOM 590 N N . GLY A 1 90 ? 5.103 -11.515 -5.328 1.00 96.19 90 GLY A N 1
ATOM 591 C CA . GLY A 1 90 ? 5.838 -12.783 -5.376 1.00 96.19 90 GLY A CA 1
ATOM 592 C C . GLY A 1 90 ? 4.943 -13.932 -5.837 1.00 96.19 90 GLY A C 1
ATOM 593 O O . GLY A 1 90 ? 3.725 -13.833 -5.729 1.00 96.19 90 GLY A O 1
ATOM 594 N N . SER A 1 91 ? 5.533 -15.014 -6.352 1.00 95.62 91 SER A N 1
ATOM 595 C CA . SER A 1 91 ? 4.790 -16.173 -6.881 1.00 95.62 91 SER A CA 1
ATOM 596 C C . SER A 1 91 ? 3.910 -16.866 -5.842 1.00 95.62 91 SER A C 1
ATOM 598 O O . SER A 1 91 ? 2.854 -17.376 -6.195 1.00 95.62 91 SER A O 1
ATOM 600 N N . ASP A 1 92 ? 4.326 -16.838 -4.576 1.00 96.06 92 ASP A N 1
ATOM 601 C CA . ASP A 1 92 ? 3.622 -17.484 -3.462 1.00 96.06 92 ASP A CA 1
ATOM 602 C C . ASP A 1 92 ? 2.941 -16.465 -2.533 1.00 96.06 92 ASP A C 1
ATOM 604 O O . ASP A 1 92 ? 2.433 -16.816 -1.468 1.00 96.06 92 ASP A O 1
ATOM 608 N N . ALA A 1 93 ? 2.952 -15.180 -2.904 1.00 96.19 93 ALA A N 1
ATOM 609 C CA . ALA A 1 93 ? 2.322 -14.135 -2.110 1.00 96.19 93 ALA A CA 1
ATOM 610 C C . ALA A 1 93 ? 0.791 -14.173 -2.278 1.00 96.19 93 ALA A C 1
ATOM 612 O O . ALA A 1 93 ? 0.300 -14.379 -3.390 1.00 96.19 93 ALA A O 1
ATOM 613 N N . PRO A 1 94 ? 0.009 -13.905 -1.219 1.00 96.81 94 PRO A N 1
ATOM 614 C CA . PRO A 1 94 ? -1.425 -13.710 -1.371 1.00 96.81 94 PRO A CA 1
ATOM 615 C C . PRO A 1 94 ? -1.713 -12.459 -2.210 1.00 96.81 94 PRO A C 1
ATOM 617 O O . PRO A 1 94 ? -0.955 -11.483 -2.210 1.00 96.81 94 PRO A O 1
ATOM 620 N N . ARG A 1 95 ? -2.854 -12.468 -2.901 1.00 97.75 95 ARG A N 1
ATOM 621 C CA . ARG A 1 95 ? -3.394 -11.288 -3.584 1.00 97.75 95 ARG A CA 1
ATOM 622 C C . ARG A 1 95 ? -4.060 -10.413 -2.532 1.00 97.75 95 ARG A C 1
ATOM 624 O O . ARG A 1 95 ? -5.152 -10.741 -2.089 1.00 97.75 95 ARG A O 1
ATOM 631 N N . ILE A 1 96 ? -3.410 -9.328 -2.121 1.00 97.75 96 ILE A N 1
ATOM 632 C CA . ILE A 1 96 ? -3.843 -8.515 -0.978 1.00 97.75 96 ILE A CA 1
ATOM 633 C C . ILE A 1 96 ? -4.280 -7.106 -1.362 1.00 97.75 96 ILE A C 1
ATOM 635 O O . ILE A 1 96 ? -3.791 -6.502 -2.317 1.00 97.75 96 ILE A O 1
ATOM 639 N N . LYS A 1 97 ? -5.190 -6.562 -0.557 1.00 97.44 97 LYS A N 1
ATOM 640 C CA . LYS A 1 97 ? -5.553 -5.148 -0.526 1.00 97.44 97 LYS A CA 1
ATOM 641 C C . LYS A 1 97 ? -5.591 -4.685 0.926 1.00 97.44 97 LYS A C 1
ATOM 643 O O . LYS A 1 97 ? -5.758 -5.474 1.856 1.00 97.44 97 LYS A O 1
ATOM 648 N N . MET A 1 98 ? -5.412 -3.384 1.128 1.00 97.56 98 MET A N 1
ATOM 649 C CA . MET A 1 98 ? -5.523 -2.764 2.443 1.00 97.56 98 MET A CA 1
ATOM 650 C C . MET A 1 98 ? -6.766 -1.882 2.522 1.00 97.56 98 MET A C 1
ATOM 652 O O . MET A 1 98 ? -7.146 -1.228 1.549 1.00 97.56 98 MET A O 1
ATOM 656 N N . LYS A 1 99 ? -7.403 -1.852 3.692 1.00 97.25 99 LYS A N 1
ATOM 657 C CA . LYS A 1 99 ? -8.523 -0.961 4.005 1.00 97.25 99 LYS A CA 1
ATOM 658 C C . LYS A 1 99 ? -8.216 -0.205 5.287 1.00 97.25 99 LYS A C 1
ATOM 660 O O . LYS A 1 99 ? -7.973 -0.808 6.331 1.00 97.25 99 LYS A O 1
ATOM 665 N N . LYS A 1 100 ? -8.249 1.123 5.208 1.00 97.75 100 LYS A N 1
ATOM 666 C CA . LYS A 1 100 ? -8.204 1.988 6.385 1.00 97.75 100 LYS A CA 1
ATOM 667 C C . LYS A 1 100 ? -9.623 2.177 6.911 1.00 97.75 100 LYS A C 1
ATOM 669 O O . LYS A 1 100 ? -10.524 2.492 6.137 1.00 97.75 100 LYS A O 1
ATOM 674 N N . LEU A 1 101 ? -9.806 2.011 8.213 1.00 98.19 101 LEU A N 1
ATOM 675 C CA . LEU A 1 101 ? -11.038 2.348 8.921 1.00 98.19 101 LEU A CA 1
ATOM 676 C C . LEU A 1 101 ? -10.712 3.323 10.053 1.00 98.19 101 LEU A C 1
ATOM 678 O O . LEU A 1 101 ? -9.572 3.414 10.519 1.00 98.19 101 LEU A O 1
ATOM 682 N N . THR A 1 102 ? -11.727 4.050 10.494 1.00 97.44 102 THR A N 1
ATOM 683 C CA . THR A 1 102 ? -11.639 4.999 11.603 1.00 97.44 102 THR A CA 1
ATOM 684 C C . THR A 1 102 ? -12.804 4.785 12.551 1.00 97.44 102 THR A C 1
ATOM 686 O O . THR A 1 102 ? -13.873 4.338 12.139 1.00 97.44 102 THR A O 1
ATOM 689 N N . GLY A 1 103 ? -12.608 5.132 13.813 1.00 97.25 103 GLY A N 1
ATOM 690 C CA . GLY A 1 103 ? -13.657 5.103 14.823 1.00 97.25 103 GLY A CA 1
ATOM 691 C C . GLY A 1 103 ? -13.263 5.935 16.032 1.00 97.25 103 GLY A C 1
ATOM 692 O O . GLY A 1 103 ? -12.266 6.652 15.992 1.00 97.25 103 GLY A O 1
ATOM 693 N N . THR A 1 104 ? -14.021 5.791 17.110 1.00 97.69 104 THR A N 1
ATOM 694 C CA . THR A 1 104 ? -13.725 6.402 18.408 1.00 97.69 104 THR A CA 1
ATOM 695 C C . THR A 1 104 ? -13.907 5.335 19.473 1.00 97.69 104 THR A C 1
ATOM 697 O O . THR A 1 104 ? -14.878 4.578 19.415 1.00 97.69 104 THR A O 1
ATOM 700 N N . THR A 1 105 ? -12.982 5.229 20.420 1.00 98.06 105 THR A N 1
ATOM 701 C CA . THR A 1 105 ? -13.120 4.335 21.578 1.00 98.06 105 THR A CA 1
ATOM 702 C C . THR A 1 105 ? -14.318 4.739 22.435 1.00 98.06 105 THR A C 1
ATOM 704 O O . THR A 1 105 ? -14.836 5.854 22.333 1.00 98.06 105 THR A O 1
ATOM 707 N N . ALA A 1 106 ? -14.790 3.823 23.278 1.00 98.25 106 ALA A N 1
ATOM 708 C CA . ALA A 1 106 ? -15.951 4.095 24.109 1.00 98.25 106 ALA A CA 1
ATOM 709 C C . ALA A 1 106 ? -15.667 5.236 25.097 1.00 98.25 106 ALA A C 1
ATOM 711 O O . ALA A 1 106 ? -14.531 5.437 25.535 1.00 98.25 106 ALA A O 1
ATOM 712 N N . ALA A 1 107 ? -16.719 5.961 25.475 1.00 97.69 107 ALA A N 1
ATOM 713 C CA . ALA A 1 107 ? -16.626 7.032 26.465 1.00 97.69 107 ALA A CA 1
ATOM 714 C C . ALA A 1 107 ? -16.461 6.511 27.901 1.00 97.69 107 ALA A C 1
ATOM 716 O O . ALA A 1 107 ? -16.012 7.248 28.774 1.00 97.69 107 ALA A O 1
ATOM 717 N N . ALA A 1 108 ? -16.827 5.251 28.142 1.00 97.19 108 ALA A N 1
ATOM 718 C CA . ALA A 1 108 ? -16.736 4.612 29.443 1.00 97.19 108 ALA A CA 1
ATOM 719 C C . ALA A 1 108 ? -15.542 3.657 29.516 1.00 97.19 108 ALA A C 1
ATOM 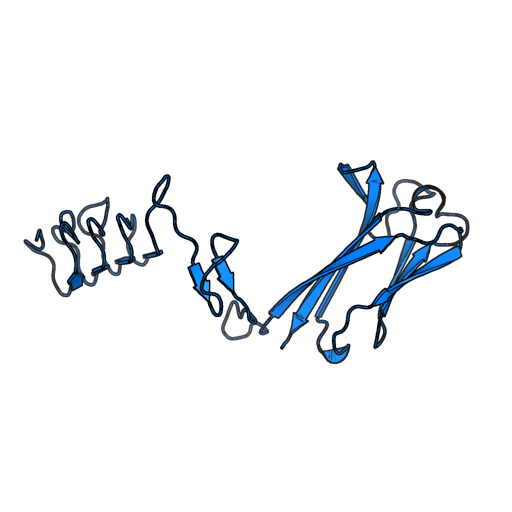721 O O . ALA A 1 108 ? -15.213 2.947 28.557 1.00 97.19 108 ALA A O 1
ATOM 722 N N . ASP A 1 109 ? -14.924 3.624 30.690 1.00 95.44 109 ASP A N 1
ATOM 723 C CA . ASP A 1 109 ? -14.020 2.554 31.089 1.00 95.44 109 ASP A CA 1
ATOM 724 C C . ASP A 1 109 ? -14.805 1.228 31.166 1.00 95.44 109 ASP A C 1
ATOM 726 O O . ASP A 1 109 ? -15.980 1.216 31.542 1.00 95.44 109 ASP A O 1
ATOM 730 N N . GLY A 1 110 ? -14.216 0.131 30.680 1.00 96.75 110 GLY A N 1
ATOM 731 C CA . GLY A 1 110 ? -14.942 -1.128 30.468 1.00 96.75 110 GLY A CA 1
ATOM 732 C C . GLY A 1 110 ? -15.951 -1.106 29.311 1.00 96.75 110 GLY A C 1
ATOM 733 O O . GLY A 1 110 ? -16.675 -2.082 29.120 1.00 96.75 110 GLY A O 1
ATOM 734 N N . GLY A 1 111 ? -16.040 -0.010 28.548 1.00 97.88 111 GLY A N 1
ATOM 735 C CA . GLY A 1 111 ? -16.899 0.109 27.369 1.00 97.88 111 GLY A CA 1
ATOM 736 C C . GLY A 1 111 ? -16.259 -0.437 26.089 1.00 97.88 111 GLY A C 1
ATOM 737 O O . GLY A 1 111 ? -15.048 -0.649 26.015 1.00 97.88 111 GLY A O 1
ATOM 738 N N . PHE A 1 112 ? -17.070 -0.617 25.042 1.00 98.06 112 PHE A N 1
ATOM 739 C CA . PHE A 1 112 ? -16.595 -1.009 23.712 1.00 98.06 112 PHE A CA 1
ATOM 740 C C . PHE A 1 112 ? -17.154 -0.135 22.590 1.00 98.06 112 PHE A C 1
ATOM 742 O O . PHE A 1 112 ? -18.254 0.407 22.688 1.00 98.06 112 PHE A O 1
ATOM 749 N N . SER A 1 113 ? -16.407 -0.084 21.490 1.00 97.88 113 SER A N 1
ATOM 750 C CA . SER A 1 113 ? -16.818 0.503 20.216 1.00 97.88 113 SER A CA 1
ATOM 751 C C . SER A 1 113 ? -16.658 -0.522 19.103 1.00 97.88 113 SER A C 1
ATOM 753 O O . SER A 1 113 ? -15.631 -1.192 19.025 1.00 97.88 113 SER A O 1
ATOM 755 N N . SER A 1 114 ? -17.649 -0.634 18.220 1.00 98.12 114 SER A N 1
ATOM 756 C CA . SER A 1 114 ? -17.594 -1.544 17.069 1.00 98.12 114 SER A CA 1
ATOM 757 C C . SER A 1 114 ? -17.429 -0.761 15.773 1.00 98.12 114 SER A C 1
ATOM 759 O O . SER A 1 114 ? -18.214 0.141 15.491 1.00 98.12 114 SER A O 1
ATOM 761 N N . VAL A 1 115 ? -16.416 -1.120 14.985 1.00 98.38 115 VAL A N 1
ATOM 762 C CA . VAL A 1 115 ? -16.144 -0.546 13.664 1.00 98.38 115 VAL A CA 1
ATOM 763 C C . VAL A 1 115 ? -16.447 -1.606 12.601 1.00 98.38 115 VAL A C 1
ATOM 765 O O . VAL A 1 115 ? -15.722 -2.605 12.525 1.00 98.38 115 VAL A O 1
ATOM 768 N N . PRO A 1 116 ? -17.490 -1.421 11.769 1.00 98.12 116 PRO A N 1
ATOM 769 C CA . PRO A 1 116 ? -17.799 -2.354 10.693 1.00 98.12 116 PRO A CA 1
ATOM 770 C C . PRO A 1 116 ? -16.671 -2.410 9.659 1.00 98.12 116 PRO A C 1
ATOM 772 O O . PRO A 1 116 ? -16.272 -1.380 9.111 1.00 98.12 116 PRO A O 1
ATOM 775 N N . HIS A 1 117 ? -16.164 -3.608 9.354 1.00 97.50 117 HIS A N 1
ATOM 776 C CA . HIS A 1 117 ? -15.104 -3.758 8.347 1.00 97.50 117 HIS A CA 1
ATOM 777 C C . HIS A 1 117 ? -15.655 -3.988 6.937 1.00 97.50 117 HIS A C 1
ATOM 779 O O . HIS A 1 117 ? -15.024 -3.565 5.965 1.00 97.50 117 HIS A O 1
ATOM 785 N N . GLY A 1 118 ? -16.838 -4.598 6.801 1.00 97.44 118 GLY A N 1
ATOM 786 C CA . GLY A 1 118 ? -17.488 -4.843 5.505 1.00 97.44 118 GLY A CA 1
ATOM 787 C C . GLY A 1 118 ? -16.694 -5.783 4.591 1.00 97.44 118 GLY A C 1
ATOM 788 O O . GLY A 1 118 ? -16.620 -5.552 3.390 1.00 97.44 118 GLY A O 1
ATOM 789 N N . LEU A 1 119 ? -16.046 -6.788 5.177 1.00 97.50 119 LEU A N 1
ATOM 790 C CA . LEU A 1 119 ? -15.257 -7.818 4.493 1.00 97.50 119 LEU A CA 1
ATOM 791 C C . LEU A 1 119 ? -15.751 -9.187 4.968 1.00 97.50 119 LEU A C 1
ATOM 793 O O . LEU A 1 119 ? -16.344 -9.274 6.037 1.00 97.50 119 LEU A O 1
ATOM 797 N N . ALA A 1 120 ? -15.493 -10.256 4.220 1.00 97.19 120 ALA A N 1
ATOM 798 C CA . ALA A 1 120 ? -15.684 -11.602 4.753 1.00 97.19 120 ALA A CA 1
ATOM 799 C C . ALA A 1 120 ? -14.570 -11.907 5.764 1.00 97.19 120 ALA A C 1
ATOM 801 O O . ALA A 1 120 ? -13.401 -11.683 5.451 1.00 97.19 120 ALA A O 1
ATOM 802 N N . MET A 1 121 ? -14.903 -12.437 6.946 1.00 96.56 121 MET A N 1
ATOM 803 C CA . MET A 1 121 ? -13.892 -12.680 7.985 1.00 96.56 121 MET A CA 1
ATOM 804 C C . MET A 1 121 ? -12.780 -13.621 7.513 1.00 96.56 121 MET A C 1
ATOM 806 O O . MET A 1 121 ? -11.614 -13.360 7.775 1.00 96.56 121 MET A O 1
ATOM 810 N N . ALA A 1 122 ? -13.120 -14.655 6.740 1.00 96.50 122 ALA A N 1
ATOM 811 C CA . ALA A 1 122 ? -12.144 -15.600 6.196 1.00 96.50 122 ALA A CA 1
ATOM 812 C C . ALA A 1 122 ? -11.057 -14.950 5.318 1.00 96.50 122 ALA A C 1
ATOM 814 O O . ALA A 1 122 ? -10.007 -15.546 5.145 1.00 96.50 122 ALA A O 1
ATOM 815 N N . LYS A 1 123 ? -11.298 -13.742 4.789 1.00 97.31 123 LYS A N 1
ATOM 816 C CA . LYS A 1 123 ? -10.351 -13.018 3.929 1.00 97.31 123 LYS A CA 1
ATOM 817 C C . LYS A 1 123 ? -9.445 -12.060 4.697 1.00 97.31 123 LYS A C 1
ATOM 819 O O . LYS A 1 123 ? -8.535 -11.478 4.116 1.00 97.31 123 LYS A O 1
ATOM 824 N N . ILE A 1 124 ? -9.708 -11.811 5.979 1.00 98.31 124 ILE A N 1
ATOM 825 C CA . ILE A 1 124 ? -8.892 -10.894 6.778 1.00 98.31 124 ILE A CA 1
ATOM 826 C C . ILE A 1 124 ? -7.627 -11.628 7.219 1.00 98.31 124 ILE A C 1
ATOM 828 O O . ILE A 1 124 ? -7.695 -12.569 8.004 1.00 98.31 124 ILE A O 1
ATOM 832 N N . LEU A 1 125 ? -6.473 -11.151 6.754 1.00 97.88 125 LEU A N 1
ATOM 833 C CA . LEU A 1 125 ? -5.170 -11.727 7.085 1.00 97.88 125 LEU A CA 1
ATOM 834 C C . LEU A 1 125 ? -4.542 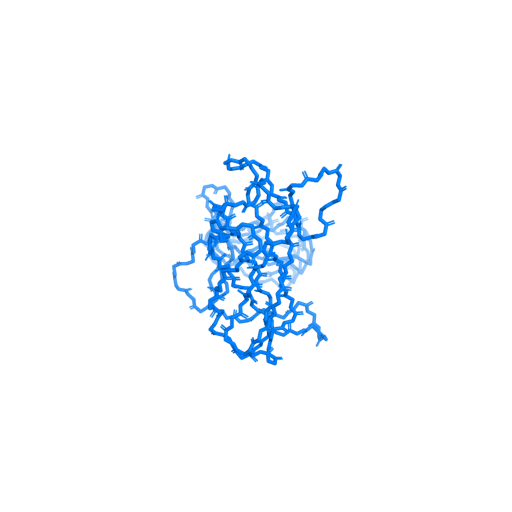-11.060 8.310 1.00 97.88 125 LEU A C 1
ATOM 836 O O . LEU A 1 125 ? -3.911 -11.719 9.132 1.00 97.88 125 LEU A O 1
ATOM 840 N N . ALA A 1 126 ? -4.689 -9.738 8.430 1.00 97.81 126 ALA A N 1
ATOM 841 C CA . ALA A 1 126 ? -4.111 -8.976 9.528 1.00 97.81 126 ALA A CA 1
ATOM 842 C C . ALA A 1 126 ? -4.914 -7.709 9.827 1.00 97.81 126 ALA A C 1
ATOM 844 O O . ALA A 1 126 ? -5.457 -7.065 8.926 1.00 97.81 126 ALA A O 1
ATOM 845 N N . VAL A 1 127 ? -4.930 -7.320 11.102 1.00 98.31 127 VAL A N 1
ATOM 846 C CA . VAL A 1 127 ? -5.506 -6.059 11.569 1.00 98.31 127 VAL A CA 1
ATOM 847 C C . VAL A 1 127 ? -4.545 -5.383 12.535 1.00 98.31 127 VAL A C 1
ATOM 849 O O . VAL A 1 127 ? -4.026 -6.004 13.455 1.00 98.31 127 VAL A O 1
ATOM 852 N N . SER A 1 128 ? -4.329 -4.087 12.328 1.00 97.75 128 SER A N 1
ATOM 853 C CA . SER A 1 128 ? -3.641 -3.206 13.266 1.00 97.75 128 SER A CA 1
ATOM 854 C C . SER A 1 128 ? -4.617 -2.142 13.742 1.00 97.75 128 SER A C 1
ATOM 856 O O . SER A 1 128 ? -5.236 -1.462 12.923 1.00 97.75 128 SER A O 1
ATOM 858 N N . VAL A 1 129 ? -4.763 -2.013 15.059 1.00 98.12 129 VAL A N 1
ATOM 859 C CA . VAL A 1 129 ? -5.586 -0.992 15.715 1.00 98.12 129 VAL A CA 1
ATOM 860 C C . VAL A 1 129 ? -4.658 -0.078 16.500 1.00 98.12 129 VAL A C 1
ATOM 862 O O . VAL A 1 129 ? -3.795 -0.558 17.228 1.00 98.12 129 VAL A O 1
ATOM 865 N N . LEU A 1 130 ? -4.833 1.232 16.347 1.00 97.38 130 LEU A N 1
ATOM 866 C CA . LEU A 1 130 ? -4.118 2.252 17.104 1.00 97.38 130 LEU A CA 1
ATOM 867 C C . LEU A 1 130 ? -5.115 3.266 17.664 1.00 97.38 130 LEU A C 1
ATOM 869 O O . LEU A 1 130 ? -6.010 3.709 16.939 1.00 97.38 130 LEU A O 1
ATOM 873 N N . VAL A 1 131 ? -4.921 3.667 18.919 1.00 97.12 131 VAL A N 1
ATOM 874 C CA . VAL A 1 131 ? -5.720 4.698 19.595 1.00 97.12 131 VAL A CA 1
ATOM 875 C C . VAL A 1 131 ? -4.866 5.938 19.813 1.00 97.12 131 VAL A C 1
ATOM 877 O O . VAL A 1 131 ? -3.715 5.847 20.232 1.00 97.12 131 VAL A O 1
ATOM 880 N N . GLU A 1 132 ? -5.411 7.107 19.515 1.00 94.56 132 GLU A N 1
ATOM 881 C CA . GLU A 1 132 ? -4.692 8.370 19.635 1.00 94.56 132 GLU A CA 1
ATOM 882 C C . GLU A 1 132 ? -4.608 8.853 21.094 1.00 94.56 132 GLU A C 1
ATOM 884 O O . GLU A 1 132 ? -5.621 9.075 21.757 1.00 94.56 132 GLU A O 1
ATOM 889 N N . ALA A 1 133 ? -3.387 9.063 21.588 1.00 88.12 133 ALA A N 1
ATOM 890 C CA . ALA A 1 133 ? -3.121 9.632 22.906 1.00 88.12 133 ALA A CA 1
ATOM 891 C C . ALA A 1 133 ? -3.066 11.158 22.905 1.00 88.12 133 ALA A C 1
ATOM 893 O O . ALA A 1 133 ? -3.659 11.814 23.767 1.00 88.12 133 ALA A O 1
ATOM 894 N N . SER A 1 134 ? -2.375 11.725 21.922 1.00 82.31 134 SER A N 1
ATOM 895 C CA . SER A 1 134 ? -2.295 13.162 21.685 1.00 82.31 134 SER A CA 1
ATOM 896 C C . SER A 1 134 ? -2.590 13.440 20.220 1.00 82.31 134 SER A C 1
ATOM 898 O O . SER A 1 134 ? -2.095 12.726 19.345 1.00 82.31 134 SER A O 1
ATOM 900 N N . ALA A 1 135 ? -3.403 14.469 19.973 1.00 78.19 135 ALA A N 1
ATOM 901 C CA . ALA A 1 135 ? -3.895 14.809 18.644 1.00 78.19 135 ALA A CA 1
ATOM 902 C C . ALA A 1 135 ? -2.744 14.902 17.627 1.00 78.19 135 ALA A C 1
ATOM 904 O O . ALA A 1 135 ? -1.817 15.695 17.788 1.00 78.19 135 ALA A O 1
ATOM 905 N N . GLY A 1 136 ? -2.801 14.058 16.602 1.00 72.31 136 GLY A N 1
ATOM 906 C CA . GLY A 1 136 ? -1.869 13.976 15.486 1.00 72.31 136 GLY A CA 1
ATOM 907 C C . GLY A 1 136 ? -0.523 13.306 15.769 1.00 72.31 136 GLY A C 1
ATOM 908 O O . GLY A 1 136 ? 0.185 13.020 14.808 1.00 72.31 136 GLY A O 1
ATOM 909 N N . ASN A 1 137 ? -0.159 1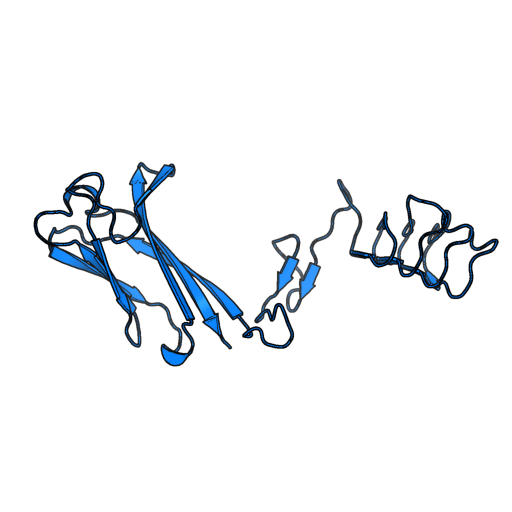3.023 17.026 1.00 76.00 137 ASN A N 1
ATOM 910 C CA . ASN A 1 137 ? 1.244 12.765 17.378 1.00 76.00 137 ASN A CA 1
ATOM 911 C C . ASN A 1 137 ? 1.523 11.395 18.002 1.00 76.00 137 ASN A C 1
ATOM 913 O O . ASN A 1 137 ? 2.470 10.733 17.585 1.00 76.00 137 ASN A O 1
ATOM 917 N N . ASN A 1 138 ? 0.747 10.961 19.000 1.00 89.62 138 ASN A N 1
ATOM 918 C CA . ASN A 1 138 ? 1.054 9.732 19.738 1.00 89.62 138 ASN A CA 1
ATOM 919 C C . ASN A 1 138 ? -0.045 8.685 19.549 1.00 89.62 138 ASN A C 1
ATOM 921 O O . ASN A 1 138 ? -1.201 8.933 19.884 1.00 89.62 138 ASN A O 1
ATOM 925 N N . TRP A 1 139 ? 0.326 7.516 19.030 1.00 94.12 139 TRP A N 1
ATOM 926 C CA . TRP A 1 139 ? -0.590 6.425 18.704 1.00 94.12 139 TRP A CA 1
ATOM 927 C C . TRP A 1 139 ? -0.240 5.194 19.531 1.00 94.12 139 TRP A C 1
ATOM 929 O O . TRP A 1 139 ? 0.828 4.607 19.376 1.00 94.12 139 TRP A O 1
ATOM 939 N N . ILE A 1 140 ? -1.156 4.807 20.408 1.00 95.75 140 ILE A N 1
ATOM 940 C CA . ILE A 1 140 ? -0.980 3.728 21.369 1.00 95.75 140 ILE A CA 1
ATOM 941 C C . ILE A 1 140 ? -1.445 2.419 20.734 1.00 95.75 140 ILE A C 1
ATOM 943 O O . ILE A 1 140 ? -2.600 2.352 20.301 1.00 95.75 140 ILE A O 1
ATOM 947 N N . PRO A 1 141 ? -0.597 1.380 20.662 1.00 96.31 141 PRO A N 1
ATOM 948 C CA . PRO A 1 141 ? -1.006 0.052 20.221 1.00 96.31 141 PRO A CA 1
ATOM 949 C C . PRO A 1 141 ? -1.752 -0.713 21.327 1.00 96.31 141 PRO A C 1
ATOM 951 O O . PRO A 1 141 ? -1.658 -0.352 22.504 1.00 96.31 141 PRO A O 1
ATOM 954 N N . PRO A 1 142 ? -2.460 -1.803 20.983 1.00 94.00 142 PRO A N 1
ATOM 955 C CA . PRO A 1 142 ? -2.936 -2.752 21.982 1.00 94.00 142 PRO A CA 1
ATOM 956 C C . PRO A 1 142 ? -1.748 -3.309 22.783 1.00 94.00 142 PRO A C 1
ATOM 958 O O . PRO A 1 142 ? -0.623 -3.367 22.286 1.00 94.00 142 PRO A O 1
ATOM 961 N N . ASN A 1 143 ? -1.999 -3.736 24.023 1.00 89.88 143 ASN A N 1
ATOM 962 C CA . ASN A 1 143 ? -0.985 -4.241 24.968 1.00 89.88 143 ASN A CA 1
ATOM 963 C C . ASN A 1 143 ? 0.081 -3.221 25.417 1.00 89.88 143 ASN A C 1
ATOM 965 O O . ASN A 1 143 ? 1.114 -3.609 25.963 1.00 89.88 143 ASN A O 1
ATOM 969 N N . PHE A 1 144 ? -0.151 -1.920 25.232 1.00 93.25 144 PHE A N 1
ATOM 970 C CA . PHE A 1 144 ? 0.719 -0.892 25.799 1.00 93.25 144 PHE A CA 1
ATOM 971 C C . PHE A 1 144 ? 0.776 -0.992 27.334 1.00 93.25 144 PHE A C 1
ATOM 973 O O . PHE A 1 144 ? -0.251 -0.910 28.009 1.00 93.25 144 PHE A O 1
ATOM 980 N N . SER A 1 145 ? 1.982 -1.154 27.885 1.00 92.31 145 SER A N 1
ATOM 981 C CA . SER A 1 145 ? 2.204 -1.487 29.302 1.00 92.31 145 SER A CA 1
ATOM 982 C C . SER A 1 145 ? 3.116 -0.517 30.058 1.00 92.31 145 SER A C 1
ATOM 984 O O . SER A 1 145 ? 3.330 -0.700 31.252 1.00 92.31 145 SER A O 1
ATOM 986 N N . TRP A 1 146 ? 3.654 0.518 29.403 1.00 91.44 146 TRP A N 1
ATOM 987 C CA . TRP A 1 146 ? 4.601 1.440 30.049 1.00 91.44 146 TRP A CA 1
ATOM 988 C C . TRP A 1 146 ? 3.943 2.305 31.122 1.00 91.44 146 TRP A C 1
ATOM 990 O O . TRP A 1 146 ? 4.563 2.614 32.135 1.00 91.44 146 TRP A O 1
ATOM 1000 N N . VAL A 1 147 ? 2.694 2.713 30.886 1.00 89.44 147 VAL A N 1
ATOM 1001 C CA . VAL A 1 147 ? 1.933 3.583 31.786 1.00 89.44 147 VAL A CA 1
ATOM 1002 C C . VAL A 1 147 ? 0.500 3.076 31.867 1.00 89.44 147 VAL A C 1
ATOM 1004 O O . VAL A 1 147 ? -0.142 2.860 30.836 1.00 89.44 147 VAL A O 1
ATOM 1007 N N . ALA A 1 148 ? -0.004 2.894 33.086 1.00 90.12 148 ALA A N 1
ATOM 1008 C CA . ALA A 1 148 ? -1.397 2.528 33.322 1.00 90.12 148 ALA A CA 1
ATOM 1009 C C . ALA A 1 148 ? -2.363 3.625 32.826 1.00 90.12 148 ALA A C 1
ATOM 1011 O O . ALA A 1 148 ? -2.003 4.799 32.759 1.00 90.12 148 ALA A O 1
ATOM 1012 N N . GLY A 1 149 ? -3.596 3.253 32.486 1.00 93.38 149 GLY A N 1
ATOM 1013 C CA . GLY A 1 149 ? -4.607 4.177 31.966 1.00 93.38 149 GLY A CA 1
ATOM 1014 C C . GLY A 1 149 ? -4.691 4.208 30.439 1.00 93.38 149 GLY A C 1
ATOM 1015 O O . GLY A 1 149 ? -5.595 4.835 29.901 1.00 93.38 149 GLY A O 1
ATOM 1016 N N . TRP A 1 150 ? -3.794 3.528 29.728 1.00 95.19 150 TRP A N 1
ATOM 1017 C CA . TRP A 1 150 ? -3.739 3.514 28.260 1.00 95.19 150 TRP A CA 1
ATOM 1018 C C . TRP A 1 150 ? -4.056 2.142 27.658 1.00 95.19 150 TRP A C 1
ATOM 1020 O O . TRP A 1 150 ? -3.792 1.887 26.483 1.00 95.19 150 TRP A O 1
ATOM 1030 N N . GLN A 1 151 ? -4.583 1.235 28.475 1.00 96.12 151 GLN A N 1
ATOM 1031 C CA . GLN A 1 151 ? -4.760 -0.159 28.114 1.00 96.12 151 GLN A CA 1
ATOM 1032 C C . GLN A 1 151 ? -6.097 -0.364 27.410 1.00 96.12 151 GLN A C 1
ATOM 1034 O O . GLN A 1 151 ? -7.154 -0.002 27.907 1.00 96.12 151 GLN A O 1
ATOM 1039 N N . TYR A 1 152 ? -6.054 -1.020 26.263 1.00 97.62 152 TYR A N 1
ATOM 1040 C CA . TYR A 1 152 ? -7.232 -1.488 25.553 1.00 97.62 152 TYR A CA 1
ATOM 1041 C C . TYR A 1 152 ? -6.883 -2.779 24.816 1.00 97.62 152 TYR A C 1
ATOM 1043 O O . TYR A 1 152 ? -5.710 -3.126 24.643 1.00 97.62 152 TYR A O 1
ATOM 1051 N N . THR A 1 153 ? -7.912 -3.483 24.368 1.00 97.44 153 THR A N 1
ATOM 1052 C CA . THR A 1 153 ? -7.778 -4.639 23.484 1.00 97.44 153 THR A CA 1
ATOM 1053 C C . THR A 1 153 ? -8.772 -4.534 22.334 1.00 97.44 153 THR A C 1
ATOM 1055 O O . THR A 1 153 ? -9.582 -3.607 22.271 1.00 97.44 153 THR A O 1
ATOM 1058 N N . TYR A 1 154 ? -8.708 -5.468 21.397 1.00 98.06 154 TYR A N 1
ATOM 1059 C CA . TYR A 1 154 ? -9.683 -5.566 20.328 1.00 98.06 154 TYR A CA 1
ATOM 1060 C C . TYR A 1 154 ? -9.955 -7.021 19.961 1.00 98.06 154 TYR A C 1
ATOM 1062 O O . TYR A 1 154 ? -9.148 -7.915 20.209 1.00 98.06 154 TYR A O 1
ATOM 1070 N N . THR A 1 155 ? -11.116 -7.246 19.362 1.00 97.56 155 THR A N 1
ATOM 1071 C CA . THR A 1 155 ? -11.533 -8.537 18.815 1.00 97.56 155 THR A CA 1
ATOM 1072 C C . THR A 1 155 ? -12.077 -8.343 17.408 1.00 97.56 155 THR A C 1
ATOM 1074 O O . THR A 1 155 ? -12.426 -7.227 17.010 1.00 97.56 155 THR A O 1
ATOM 1077 N N . LEU A 1 156 ? -12.134 -9.431 16.644 1.00 97.56 156 LEU A N 1
ATOM 1078 C CA . LEU A 1 156 ? -12.737 -9.458 15.320 1.00 97.56 156 LEU A CA 1
ATOM 1079 C C . LEU A 1 156 ? -13.848 -10.502 15.292 1.00 97.56 156 LEU A C 1
ATOM 1081 O O . LEU A 1 156 ? -13.727 -11.567 15.897 1.00 97.56 156 LEU A O 1
ATOM 1085 N N . ASN A 1 157 ? -14.912 -10.208 14.556 1.00 96.38 157 ASN A N 1
ATOM 1086 C CA . ASN A 1 157 ? -15.948 -11.173 14.210 1.00 96.38 157 ASN A CA 1
ATOM 1087 C C . ASN A 1 157 ? -16.352 -11.000 12.739 1.00 96.38 157 ASN A C 1
ATOM 1089 O O . ASN A 1 157 ? -15.672 -10.317 11.984 1.00 96.38 157 ASN A O 1
ATOM 1093 N N . ASN A 1 158 ? -17.461 -11.616 12.318 1.00 96.50 158 ASN A N 1
ATOM 1094 C CA . ASN A 1 158 ? -17.876 -11.603 10.914 1.00 96.50 158 ASN A CA 1
ATOM 1095 C C . ASN A 1 158 ? -18.306 -10.229 10.363 1.00 96.50 158 ASN A C 1
ATOM 1097 O O . ASN A 1 158 ? -18.491 -10.095 9.157 1.00 96.50 158 ASN A O 1
ATOM 1101 N N . ALA A 1 159 ? -18.509 -9.232 11.224 1.00 96.56 159 ALA A N 1
ATOM 1102 C CA . ALA A 1 159 ? -18.998 -7.916 10.822 1.00 96.56 159 ALA A CA 1
ATOM 1103 C C . ALA A 1 159 ? -18.118 -6.758 11.308 1.00 96.56 159 ALA A C 1
ATOM 1105 O O . ALA A 1 159 ? -18.018 -5.732 10.628 1.00 96.56 159 ALA A O 1
ATOM 1106 N N . ASN A 1 160 ? -17.505 -6.899 12.485 1.00 98.19 160 ASN A N 1
ATOM 1107 C CA . ASN A 1 160 ? -16.925 -5.790 13.224 1.00 98.19 160 ASN A CA 1
ATOM 1108 C C . ASN A 1 160 ? -15.526 -6.095 13.747 1.00 98.19 160 ASN A C 1
ATOM 1110 O O . ASN A 1 160 ? -15.205 -7.213 14.151 1.00 98.19 160 ASN A O 1
ATOM 1114 N N . ILE A 1 161 ? -14.736 -5.028 13.812 1.00 98.50 161 ILE A N 1
ATOM 1115 C CA . ILE A 1 161 ? -13.570 -4.928 14.680 1.00 98.50 161 ILE A CA 1
ATOM 1116 C C . ILE A 1 161 ? -14.040 -4.172 15.920 1.00 98.50 161 ILE A C 1
ATOM 1118 O O . ILE A 1 161 ? -14.432 -3.006 15.829 1.00 98.50 161 ILE A O 1
ATOM 1122 N N . THR A 1 162 ? -14.057 -4.843 17.066 1.00 98.31 162 THR A N 1
ATOM 1123 C CA . THR A 1 162 ? -14.556 -4.276 18.321 1.00 98.31 162 THR A CA 1
ATOM 1124 C C . THR A 1 162 ? -13.383 -3.923 19.218 1.00 98.31 162 THR A C 1
ATOM 1126 O O . THR A 1 162 ? -12.619 -4.803 19.602 1.00 98.31 162 THR A O 1
ATOM 1129 N N . VAL A 1 163 ? -13.250 -2.642 19.557 1.00 98.38 163 VAL A N 1
ATOM 1130 C CA . VAL A 1 163 ? -12.236 -2.119 20.479 1.00 98.38 163 VAL A CA 1
ATOM 1131 C C . VAL A 1 163 ? -12.842 -2.027 21.872 1.00 98.38 163 VAL A C 1
ATOM 1133 O O . VAL A 1 163 ? -13.914 -1.446 22.036 1.00 98.38 163 VAL A O 1
ATOM 1136 N N . TYR A 1 164 ? -12.167 -2.608 22.858 1.00 98.12 164 TYR A N 1
ATOM 1137 C CA . TYR A 1 164 ? -12.611 -2.697 24.244 1.00 98.12 164 TYR A CA 1
ATOM 1138 C C . TYR A 1 164 ? -11.642 -1.959 25.167 1.00 98.12 164 TYR A C 1
ATOM 1140 O O . TYR A 1 164 ? -10.451 -2.280 25.211 1.00 98.12 164 TYR A O 1
ATOM 1148 N N . ASN A 1 165 ? -12.170 -0.997 25.916 1.00 97.56 165 ASN A N 1
ATOM 1149 C CA . ASN A 1 165 ? -11.453 -0.296 26.971 1.00 97.56 165 ASN A CA 1
ATOM 1150 C C . ASN A 1 165 ? -11.332 -1.248 28.168 1.00 97.56 165 ASN A C 1
ATOM 1152 O O . ASN A 1 165 ? -12.345 -1.640 28.745 1.00 97.56 165 ASN A O 1
ATOM 1156 N N . LEU A 1 166 ? -10.111 -1.640 28.540 1.00 96.44 166 LEU A N 1
ATOM 1157 C CA . LEU A 1 166 ? -9.885 -2.549 29.662 1.00 96.44 166 LEU A CA 1
ATOM 1158 C C . LEU A 1 166 ? -10.306 -1.908 31.007 1.00 96.44 166 LEU A C 1
ATOM 1160 O O . LEU A 1 166 ? -9.838 -0.808 31.321 1.00 96.44 166 LEU A O 1
ATOM 1164 N N . PRO A 1 167 ? -11.157 -2.578 31.812 1.00 96.00 167 PRO A N 1
ATOM 1165 C CA . PRO A 1 167 ? -11.671 -2.031 33.061 1.00 96.00 167 PRO A CA 1
ATOM 1166 C C . PRO A 1 167 ? -10.583 -1.602 34.052 1.00 96.00 167 PRO A C 1
ATOM 1168 O O . PRO A 1 167 ? -9.637 -2.345 34.309 1.00 96.00 167 PRO A O 1
ATOM 1171 N N . GLY A 1 168 ? -10.740 -0.421 34.642 1.00 94.75 168 GLY A N 1
ATOM 1172 C CA . GLY A 1 168 ? -9.863 0.173 35.649 1.00 94.75 168 GLY A CA 1
ATOM 1173 C C . GLY A 1 168 ? -8.558 0.760 35.108 1.00 94.75 168 GLY A C 1
ATOM 1174 O O . GLY A 1 168 ? -7.800 1.349 35.877 1.00 94.75 168 GLY A O 1
ATOM 1175 N N . VAL A 1 169 ? -8.273 0.610 33.811 1.00 95.00 169 VAL A N 1
ATOM 1176 C CA . VAL A 1 169 ? -6.963 0.929 33.222 1.00 95.00 169 VAL A CA 1
ATOM 1177 C C . VAL A 1 169 ? -7.060 1.647 31.867 1.00 95.00 169 VAL A C 1
ATOM 1179 O O . VAL A 1 169 ? -6.089 1.664 31.112 1.00 95.00 169 VAL A O 1
ATOM 1182 N N . SER A 1 170 ? -8.194 2.293 31.559 1.00 95.94 170 SER A N 1
ATOM 1183 C CA . SER A 1 170 ? -8.444 2.910 30.240 1.00 95.94 170 SER A CA 1
ATOM 1184 C C . SER A 1 170 ? -8.647 4.426 30.223 1.00 95.94 170 SER A C 1
ATOM 1186 O O . SER A 1 170 ? -9.031 4.974 29.191 1.00 95.94 170 SER A O 1
ATOM 1188 N N . ALA A 1 171 ? -8.410 5.139 31.325 1.00 95.38 171 ALA A N 1
ATOM 1189 C CA . ALA A 1 171 ? -8.734 6.568 31.439 1.00 95.38 171 ALA A CA 1
ATOM 1190 C C . ALA A 1 171 ? -8.180 7.459 30.298 1.00 95.38 171 ALA A C 1
ATOM 1192 O O . ALA A 1 171 ? -8.841 8.399 29.864 1.00 95.38 171 ALA A O 1
ATOM 1193 N N . GLY A 1 172 ? -6.984 7.162 29.789 1.00 93.94 172 GLY A N 1
ATOM 1194 C CA . GLY A 1 172 ? -6.328 7.879 28.693 1.00 93.94 172 GLY A CA 1
ATOM 1195 C C . GLY A 1 172 ? -6.886 7.559 27.306 1.00 93.94 172 GLY A C 1
ATOM 1196 O O . GLY A 1 172 ? -6.780 8.390 26.405 1.00 93.94 172 GLY A O 1
ATOM 1197 N N . VAL A 1 173 ? -7.528 6.401 27.133 1.00 95.50 173 VAL A N 1
ATOM 1198 C CA . VAL A 1 173 ? -8.104 5.971 25.850 1.00 95.50 173 VAL A CA 1
ATOM 1199 C C . VAL A 1 173 ? -9.601 6.231 25.741 1.00 95.50 173 VAL A C 1
ATOM 1201 O O . VAL A 1 173 ? -10.173 5.846 24.736 1.00 95.50 173 VAL A O 1
ATOM 1204 N N . LEU A 1 174 ? -10.264 6.882 26.700 1.00 96.88 174 LEU A N 1
ATOM 1205 C CA . LEU A 1 174 ? -11.706 7.161 26.608 1.00 96.88 174 LEU A CA 1
ATOM 1206 C C . LEU A 1 174 ? -12.018 8.230 25.548 1.00 96.88 174 LEU A C 1
ATOM 1208 O O . LEU A 1 174 ? -11.383 9.287 25.520 1.00 96.88 174 LEU A O 1
ATOM 1212 N N . SER A 1 175 ? -13.020 7.978 24.698 1.00 96.81 175 SER A N 1
ATOM 1213 C CA . SER A 1 175 ? -13.462 8.898 23.630 1.00 96.81 175 SER A CA 1
ATOM 1214 C C . SER A 1 175 ? -12.334 9.375 22.699 1.00 96.81 175 SER A C 1
ATOM 1216 O O . SER A 1 175 ? -12.327 10.519 22.238 1.00 96.81 175 SER A O 1
ATOM 1218 N N . LYS A 1 176 ? -11.355 8.512 22.429 1.00 96.56 176 LYS A N 1
ATOM 1219 C CA . LYS A 1 176 ? -10.190 8.805 21.592 1.00 96.56 176 LYS A CA 1
ATOM 1220 C C . LYS A 1 176 ? -10.359 8.277 20.170 1.00 96.56 176 LYS A C 1
ATOM 1222 O O . LYS A 1 176 ? -10.920 7.194 19.986 1.00 96.56 176 LYS A O 1
ATOM 1227 N N . PRO A 1 177 ? -9.853 8.998 19.154 1.00 97.19 177 PRO A N 1
ATOM 1228 C CA . PRO A 1 177 ? -9.836 8.506 17.785 1.00 97.19 177 PRO A CA 1
ATOM 1229 C C . PRO A 1 177 ? -9.093 7.177 17.640 1.00 97.19 177 PRO A C 1
ATOM 1231 O O . PRO A 1 177 ? -8.044 6.948 18.244 1.00 97.19 177 PRO A O 1
ATOM 1234 N N . ILE A 1 178 ? -9.637 6.319 16.784 1.00 96.81 178 ILE A N 1
ATOM 1235 C CA . ILE A 1 178 ? -9.078 5.028 16.397 1.00 96.81 178 ILE A CA 1
ATOM 1236 C C . ILE A 1 178 ? -8.687 5.100 14.924 1.00 96.81 178 ILE A C 1
ATOM 1238 O O . ILE A 1 178 ? -9.471 5.548 14.081 1.00 96.81 178 ILE A O 1
ATOM 1242 N N . LYS A 1 179 ? -7.510 4.571 14.595 1.00 96.31 179 LYS A N 1
ATOM 1243 C CA . LYS A 1 179 ? -7.124 4.224 13.226 1.00 96.31 179 LYS A CA 1
ATOM 1244 C C . LYS A 1 179 ? -6.926 2.720 13.135 1.00 96.31 179 LYS A C 1
ATOM 1246 O O . LYS A 1 179 ? -6.195 2.141 13.933 1.00 96.31 179 LYS A O 1
ATOM 1251 N N . ILE A 1 180 ? -7.543 2.113 12.131 1.00 98.31 180 ILE A N 1
ATOM 1252 C CA . ILE A 1 180 ? -7.444 0.682 11.872 1.00 98.31 180 ILE A CA 1
ATOM 1253 C C . ILE A 1 180 ? -6.916 0.479 10.459 1.00 98.31 180 ILE A C 1
ATOM 1255 O O . ILE A 1 180 ? -7.406 1.107 9.518 1.00 98.31 180 ILE A O 1
ATOM 1259 N N . LEU A 1 181 ? -5.930 -0.399 10.307 1.00 98.44 181 LEU A N 1
ATOM 1260 C CA . LEU A 1 181 ? -5.483 -0.894 9.012 1.00 98.44 181 LEU A CA 1
ATOM 1261 C C . LEU A 1 181 ? -5.796 -2.384 8.930 1.00 98.44 181 LEU A C 1
ATOM 1263 O O . LEU A 1 181 ? -5.343 -3.159 9.769 1.00 98.44 181 LEU A O 1
ATOM 1267 N N . VAL A 1 182 ? -6.578 -2.763 7.925 1.00 98.62 182 VAL A N 1
ATOM 1268 C CA . VAL A 1 182 ? -6.933 -4.151 7.631 1.00 98.62 182 VAL A CA 1
ATOM 1269 C C . VAL A 1 182 ? -6.213 -4.571 6.360 1.00 98.62 182 VAL A C 1
ATOM 1271 O O . VAL A 1 182 ? -6.401 -3.928 5.329 1.00 98.62 182 VAL A O 1
ATOM 1274 N N . THR A 1 183 ? -5.439 -5.648 6.420 1.00 98.44 183 THR A N 1
ATOM 1275 C CA . THR A 1 183 ? -4.902 -6.337 5.242 1.00 98.44 183 THR A CA 1
ATOM 1276 C C . THR A 1 183 ? -5.754 -7.570 4.990 1.00 98.44 183 THR A C 1
ATOM 1278 O O . THR A 1 183 ? -5.943 -8.390 5.892 1.00 98.44 183 THR A O 1
ATOM 1281 N N . TYR A 1 184 ? -6.290 -7.688 3.781 1.00 98.44 184 TYR A N 1
ATOM 1282 C CA . TYR A 1 184 ? -7.189 -8.771 3.401 1.00 98.44 184 TYR A CA 1
ATOM 1283 C C . TYR A 1 184 ? -6.862 -9.291 2.006 1.00 98.44 184 TYR A C 1
ATOM 1285 O O . TYR A 1 184 ? -6.323 -8.553 1.177 1.00 98.44 184 TYR A O 1
ATOM 1293 N N . GLU A 1 185 ? -7.175 -10.558 1.772 1.00 97.94 185 GLU A N 1
ATOM 1294 C CA . GLU A 1 185 ? -7.023 -11.214 0.477 1.00 97.94 185 GLU A CA 1
ATOM 1295 C C . GLU A 1 185 ? -8.297 -11.163 -0.372 1.00 97.94 185 GLU A C 1
ATOM 1297 O O . GLU A 1 185 ? -9.355 -10.732 0.099 1.00 97.94 185 GLU A O 1
ATOM 1302 N N . GLU A 1 186 ? -8.154 -11.536 -1.647 1.00 95.31 186 GLU A N 1
ATOM 1303 C CA . GLU A 1 186 ? -9.211 -11.452 -2.665 1.00 95.31 186 GLU A CA 1
ATOM 1304 C C . GLU A 1 186 ? -10.519 -12.135 -2.296 1.00 95.31 186 GLU A C 1
ATOM 1306 O O . GLU A 1 186 ? -10.570 -13.313 -1.878 1.00 95.31 186 GLU A O 1
#

Secondary structure (DSSP, 8-state):
---SS--S-EEESTTTTTT-TT-BS-EEESTT-EESSTT-BS-EEESTT-EE-STT-EEESBSGGGB--EEES-SS-SSSEEESS-B--STTS--EEEEEEEEE--SSTT-EEEEE--S-GGGEEEEEEEEEEETTTEEEPTT--SSTT--EEEEE-SSEEEEEE-TTS-GGGTT-EEEEEEEEE-

Radius of gyration: 25.17 Å; chains: 1; bounding box: 46×36×70 Å